Protein AF-A0A1B0CTP6-F1 (afdb_monomer)

pLDDT: mean 74.48, std 22.45, range [29.58, 95.94]

Solvent-accessible surface area (backbone atoms only — not comparable to full-atom values): 14585 Å² total; per-residue (Å²): 130,62,59,70,48,73,46,41,65,65,80,87,55,49,88,67,56,45,70,61,62,72,72,80,66,83,75,73,76,85,75,90,66,94,70,85,82,75,85,82,75,88,80,88,83,84,89,87,86,83,89,88,81,91,80,91,83,88,80,93,75,86,74,78,78,74,75,76,72,78,75,76,81,60,91,66,63,82,72,50,25,77,46,21,36,47,42,48,63,42,83,50,101,92,40,60,27,21,51,31,24,28,51,40,1,41,54,23,23,73,56,72,49,72,47,47,50,67,60,57,47,70,68,42,92,73,76,82,71,76,86,83,81,72,78,87,45,76,46,46,39,29,52,54,46,20,49,46,54,38,54,48,42,35,50,64,67,42,61,77,42,84,93,56,83,80,75,79,47,39,52,66,48,57,83,32,92,88,67,66,81,49,36,31,28,71,52,81,65,65,78,47,35,32,43,29,46,54,45,9,10,51,54,3,35,56,40,12,74,44,44,52,57,53,47,71,76,34,88,84,70,50,69,70,53,56,50,47,49,55,73,34,98,86,80

Structure (mmCIF, N/CA/C/O backbone):
data_AF-A0A1B0CTP6-F1
#
_entry.id   AF-A0A1B0CTP6-F1
#
loop_
_atom_site.group_PDB
_atom_site.id
_atom_site.type_symbol
_atom_site.label_atom_id
_atom_site.label_alt_id
_atom_site.label_comp_id
_atom_site.label_asym_id
_atom_site.label_entity_id
_atom_site.label_seq_id
_atom_site.pdbx_PDB_ins_code
_atom_site.Cartn_x
_atom_site.Cartn_y
_atom_site.Cartn_z
_atom_site.occupancy
_atom_site.B_iso_or_equiv
_atom_site.auth_seq_id
_atom_site.auth_comp_id
_atom_site.auth_asym_id
_atom_site.auth_atom_id
_atom_site.pdbx_PDB_model_num
ATOM 1 N N . MET A 1 1 ? 8.772 -10.789 5.628 1.00 36.12 1 MET A N 1
ATOM 2 C CA . MET A 1 1 ? 8.972 -9.381 5.239 1.00 36.12 1 MET A CA 1
ATOM 3 C C . MET A 1 1 ? 7.641 -8.881 4.710 1.00 36.12 1 MET A C 1
ATOM 5 O O . MET A 1 1 ? 7.215 -9.358 3.674 1.00 36.12 1 MET A O 1
ATOM 9 N N . LEU A 1 2 ? 6.944 -8.048 5.486 1.00 55.97 2 LEU A N 1
ATOM 10 C CA . LEU A 1 2 ? 5.681 -7.386 5.107 1.00 55.97 2 LEU A CA 1
ATOM 11 C C . LEU A 1 2 ? 5.933 -5.948 4.611 1.00 55.97 2 LEU A C 1
ATOM 13 O O . LEU A 1 2 ? 5.005 -5.158 4.518 1.00 55.97 2 LEU A O 1
ATOM 17 N N . SER A 1 3 ? 7.202 -5.609 4.368 1.00 64.88 3 SER A N 1
ATOM 18 C CA . SER A 1 3 ? 7.622 -4.307 3.859 1.00 64.88 3 SER A CA 1
ATOM 19 C C . SER A 1 3 ? 7.487 -4.321 2.348 1.00 64.88 3 SER A C 1
ATOM 21 O O . SER A 1 3 ? 8.007 -5.244 1.713 1.00 64.88 3 SER A O 1
ATOM 23 N N . THR A 1 4 ? 6.838 -3.304 1.794 1.00 79.50 4 THR A N 1
ATOM 24 C CA . THR A 1 4 ? 7.050 -2.941 0.398 1.00 79.50 4 THR A CA 1
ATOM 25 C C . THR A 1 4 ? 8.473 -2.427 0.240 1.00 79.50 4 THR A C 1
ATOM 27 O O . THR A 1 4 ? 9.074 -1.874 1.168 1.00 79.50 4 THR A O 1
ATOM 30 N N . SER A 1 5 ? 9.074 -2.733 -0.901 1.00 89.06 5 SER A N 1
ATOM 31 C CA . SER A 1 5 ? 10.360 -2.177 -1.297 1.00 89.06 5 SER A CA 1
ATOM 32 C C . SER A 1 5 ? 10.465 -2.216 -2.807 1.00 89.06 5 SER A C 1
ATOM 34 O O . SER A 1 5 ? 10.034 -3.184 -3.440 1.00 89.06 5 SER A O 1
ATOM 36 N N . VAL A 1 6 ? 11.061 -1.172 -3.372 1.00 90.94 6 VAL A N 1
ATOM 37 C CA . VAL A 1 6 ? 11.332 -1.094 -4.803 1.00 90.94 6 VAL A CA 1
ATOM 38 C C . VAL A 1 6 ? 12.801 -1.415 -5.042 1.00 90.94 6 VAL A C 1
ATOM 40 O O . VAL A 1 6 ? 13.688 -0.725 -4.541 1.00 90.94 6 VAL A O 1
ATOM 43 N N . ASP A 1 7 ? 13.057 -2.479 -5.798 1.00 90.62 7 ASP A N 1
ATOM 44 C CA . ASP A 1 7 ? 14.385 -2.816 -6.295 1.00 90.62 7 ASP A CA 1
ATOM 45 C C . ASP A 1 7 ? 14.625 -2.105 -7.628 1.00 90.62 7 ASP A C 1
ATOM 47 O O . ASP A 1 7 ? 13.995 -2.399 -8.649 1.00 90.62 7 ASP A O 1
ATOM 51 N N . THR A 1 8 ? 15.535 -1.137 -7.594 1.00 90.31 8 THR A N 1
ATOM 52 C CA . THR A 1 8 ? 15.938 -0.332 -8.748 1.00 90.31 8 THR A CA 1
ATOM 53 C C . THR A 1 8 ? 17.176 -0.885 -9.445 1.00 90.31 8 THR A C 1
ATOM 55 O O . THR A 1 8 ? 17.571 -0.335 -10.473 1.00 90.31 8 THR A O 1
ATOM 58 N N . ALA A 1 9 ? 17.780 -1.968 -8.944 1.00 87.25 9 ALA A N 1
ATOM 59 C CA . ALA A 1 9 ? 18.994 -2.528 -9.519 1.00 87.25 9 ALA A CA 1
ATOM 60 C C . ALA A 1 9 ? 18.760 -3.094 -10.928 1.00 87.25 9 ALA A C 1
ATOM 62 O O . ALA A 1 9 ? 17.712 -3.669 -11.234 1.00 87.25 9 ALA A O 1
ATOM 63 N N . VAL A 1 10 ? 19.775 -2.949 -11.784 1.00 86.00 10 VAL A N 1
ATOM 64 C CA . VAL A 1 10 ? 19.759 -3.479 -13.151 1.00 86.00 10 VAL A CA 1
ATOM 65 C C . VAL A 1 10 ? 19.890 -4.999 -13.131 1.00 86.00 10 VAL A C 1
ATOM 67 O O . VAL A 1 10 ? 20.827 -5.538 -12.541 1.00 86.00 10 VAL A O 1
ATOM 70 N N . ARG A 1 11 ? 18.967 -5.698 -13.804 1.00 82.38 11 ARG A N 1
ATOM 71 C CA . ARG A 1 11 ? 18.883 -7.178 -13.786 1.00 82.38 11 ARG A CA 1
ATOM 72 C C . ARG A 1 11 ? 19.432 -7.863 -15.038 1.00 82.38 11 ARG A C 1
ATOM 74 O O . ARG A 1 11 ? 19.611 -9.077 -15.050 1.00 82.38 11 ARG A O 1
ATOM 81 N N . GLY A 1 12 ? 19.740 -7.091 -16.079 1.00 80.88 12 GLY A N 1
ATOM 82 C CA . GLY A 1 12 ? 20.330 -7.594 -17.326 1.00 80.88 12 GLY A CA 1
ATOM 83 C C . GLY A 1 12 ? 19.353 -8.307 -18.272 1.00 80.88 12 GLY A C 1
ATOM 84 O O . GLY A 1 12 ? 19.732 -8.616 -19.397 1.00 80.88 12 GLY A O 1
ATOM 85 N N . ASP A 1 13 ? 18.097 -8.524 -17.871 1.00 80.62 13 ASP A N 1
ATOM 86 C CA . ASP A 1 13 ? 17.016 -9.101 -18.688 1.00 80.62 13 ASP A CA 1
ATOM 87 C C . ASP A 1 13 ? 15.961 -8.062 -19.131 1.00 80.62 13 ASP A C 1
ATOM 89 O O . ASP A 1 13 ? 14.888 -8.405 -19.640 1.00 80.62 13 ASP A O 1
ATOM 93 N N . GLU A 1 14 ? 16.279 -6.777 -18.970 1.00 78.19 14 GLU A N 1
ATOM 94 C CA . GLU A 1 14 ? 15.357 -5.649 -19.153 1.00 78.19 14 GLU A CA 1
ATOM 95 C C . GLU A 1 14 ? 14.856 -5.506 -20.594 1.00 78.19 14 GLU A C 1
ATOM 97 O O . GLU A 1 14 ? 13.657 -5.331 -20.801 1.00 78.19 14 GLU A O 1
ATOM 102 N N . ASN A 1 15 ? 15.724 -5.712 -21.591 1.00 76.00 15 ASN A N 1
ATOM 103 C CA . ASN A 1 15 ? 15.360 -5.619 -23.014 1.00 76.00 15 ASN A CA 1
ATOM 104 C C . ASN A 1 15 ? 14.260 -6.612 -23.431 1.00 76.00 15 ASN A C 1
ATOM 106 O O . ASN A 1 15 ? 13.569 -6.395 -24.423 1.00 76.00 15 ASN A O 1
ATOM 110 N N . ILE A 1 16 ? 14.108 -7.715 -22.695 1.00 77.94 16 ILE A N 1
ATOM 111 C CA . ILE A 1 16 ? 13.100 -8.742 -22.979 1.00 77.94 16 ILE A CA 1
ATOM 112 C C . ILE A 1 16 ? 11.857 -8.498 -22.126 1.00 77.94 16 ILE A C 1
ATOM 114 O O . ILE A 1 16 ? 10.736 -8.589 -22.620 1.00 77.94 16 ILE A O 1
ATOM 118 N N . ARG A 1 17 ? 12.044 -8.211 -20.833 1.00 77.00 17 ARG A N 1
ATOM 119 C CA . ARG A 1 17 ? 10.942 -8.140 -19.867 1.00 77.00 17 ARG A CA 1
ATOM 120 C C . ARG A 1 17 ? 10.249 -6.791 -19.843 1.00 77.00 17 ARG A C 1
ATOM 122 O O . ARG A 1 17 ? 9.025 -6.775 -19.802 1.00 77.00 17 ARG A O 1
ATOM 129 N N . CYS A 1 18 ? 10.987 -5.685 -19.888 1.00 77.12 18 CYS A N 1
ATOM 130 C CA . CYS A 1 18 ? 10.397 -4.356 -19.751 1.00 77.12 18 CYS A CA 1
ATOM 131 C C . CYS A 1 18 ? 9.554 -3.977 -20.981 1.00 77.12 18 CYS A C 1
ATOM 133 O O . CYS A 1 18 ? 8.468 -3.422 -20.830 1.00 77.12 18 CYS A O 1
ATOM 135 N N . ASN A 1 19 ? 9.988 -4.380 -22.181 1.00 67.06 19 ASN A N 1
ATOM 136 C CA . ASN A 1 19 ? 9.269 -4.127 -23.437 1.00 67.06 19 ASN A CA 1
ATOM 137 C C . ASN A 1 19 ? 7.895 -4.818 -23.515 1.00 67.06 19 ASN A C 1
ATOM 139 O O . ASN A 1 19 ? 7.004 -4.347 -24.212 1.00 67.06 19 ASN A O 1
ATOM 143 N N . GLN A 1 20 ? 7.685 -5.911 -22.776 1.00 67.62 20 GLN A N 1
ATOM 144 C CA . GLN A 1 20 ? 6.408 -6.638 -22.759 1.00 67.62 20 GLN A CA 1
ATOM 145 C C . GLN A 1 20 ? 5.368 -6.012 -21.810 1.00 67.62 20 GLN A C 1
ATOM 147 O O . GLN A 1 20 ? 4.197 -6.388 -21.839 1.00 67.62 20 GLN A O 1
ATOM 152 N N . LEU A 1 21 ? 5.763 -5.053 -20.963 1.00 66.25 21 LEU A N 1
ATOM 153 C CA . LEU A 1 21 ? 4.889 -4.474 -19.933 1.00 66.25 21 LEU A CA 1
ATOM 154 C C . LEU A 1 21 ? 3.960 -3.378 -20.464 1.00 66.25 21 LEU A C 1
ATOM 156 O O . LEU A 1 21 ? 2.929 -3.107 -19.849 1.00 66.25 21 LEU A O 1
ATOM 160 N N . SER A 1 22 ? 4.293 -2.756 -21.597 1.00 55.41 22 SER A N 1
ATOM 161 C CA . SER A 1 22 ? 3.468 -1.728 -22.247 1.00 55.41 22 SER A CA 1
ATOM 162 C C . SER A 1 22 ? 2.189 -2.294 -22.884 1.00 55.41 22 SER A C 1
ATOM 164 O O . SER A 1 22 ? 1.236 -1.546 -23.100 1.00 55.41 22 SER A O 1
ATOM 166 N N . GLN A 1 23 ? 2.135 -3.608 -23.138 1.00 51.72 23 GLN A N 1
ATOM 167 C CA . GLN A 1 23 ? 1.081 -4.248 -23.935 1.00 51.72 23 GLN A CA 1
ATOM 168 C C . GLN A 1 23 ? -0.189 -4.611 -23.143 1.00 51.72 23 GLN A C 1
ATOM 170 O O . GLN A 1 23 ? -1.257 -4.764 -23.731 1.00 51.72 23 GLN A O 1
ATOM 175 N N . TYR A 1 24 ? -0.142 -4.675 -21.808 1.00 47.22 24 TYR A N 1
ATOM 176 C CA . TYR A 1 24 ? -1.324 -4.966 -20.980 1.00 47.22 24 TYR A CA 1
ATOM 177 C C . TYR A 1 24 ? -2.089 -3.681 -20.626 1.00 47.22 24 TYR A C 1
ATOM 179 O O . TYR A 1 24 ? -2.169 -3.273 -19.468 1.00 47.22 24 TYR A O 1
ATOM 187 N N . ARG A 1 25 ? -2.622 -3.002 -21.651 1.00 47.38 25 ARG A N 1
ATOM 188 C CA . ARG A 1 25 ? -3.332 -1.715 -21.520 1.00 47.38 25 ARG A CA 1
ATOM 189 C C . ARG A 1 25 ? -4.852 -1.846 -21.341 1.00 47.38 25 ARG A C 1
ATOM 191 O O . ARG A 1 25 ? -5.495 -0.846 -21.039 1.00 47.38 25 ARG A O 1
ATOM 198 N N . SER A 1 26 ? -5.455 -3.030 -21.466 1.00 41.72 26 SER A N 1
ATOM 199 C CA . SER A 1 26 ? -6.918 -3.160 -21.364 1.00 41.72 26 SER A CA 1
ATOM 200 C C . SER A 1 26 ? -7.396 -3.232 -19.906 1.00 41.72 26 SER A C 1
ATOM 202 O O . SER A 1 26 ? -7.854 -4.267 -19.421 1.00 41.72 26 SER A O 1
ATOM 204 N N . ARG A 1 27 ? -7.310 -2.110 -19.183 1.00 49.12 27 ARG A N 1
ATOM 205 C CA . ARG A 1 27 ? -8.244 -1.864 -18.078 1.00 49.12 27 ARG A CA 1
ATOM 206 C C . ARG A 1 27 ? -9.591 -1.569 -18.739 1.00 49.12 27 ARG A C 1
ATOM 208 O O . ARG A 1 27 ? -9.812 -0.445 -19.174 1.00 49.12 27 ARG A O 1
ATOM 215 N N . VAL A 1 28 ? -10.444 -2.583 -18.883 1.00 42.19 28 VAL A N 1
ATOM 216 C CA . VAL A 1 28 ? -11.843 -2.352 -19.265 1.00 42.19 28 VAL A CA 1
ATOM 217 C C . VAL A 1 28 ? -12.473 -1.585 -18.097 1.00 42.19 28 VAL A C 1
ATOM 219 O O . VAL A 1 28 ? -12.387 -2.071 -16.960 1.00 42.19 28 VAL A O 1
ATOM 222 N N . PRO A 1 29 ? -12.999 -0.366 -18.306 1.00 37.72 29 PRO A N 1
ATOM 223 C CA . PRO A 1 29 ? -13.766 0.311 -17.272 1.00 37.72 29 PRO A CA 1
ATOM 224 C C . PRO A 1 29 ? -14.916 -0.607 -16.847 1.00 37.72 29 PRO A C 1
ATOM 226 O O . PRO A 1 29 ? -15.505 -1.308 -17.666 1.00 37.72 29 PRO A O 1
ATOM 229 N N . ARG A 1 30 ? -15.208 -0.664 -15.546 1.00 41.16 30 ARG A N 1
ATOM 230 C CA . ARG A 1 30 ? -16.456 -1.281 -15.095 1.00 41.16 30 ARG A CA 1
ATOM 231 C C . ARG A 1 30 ? -17.582 -0.350 -15.515 1.00 41.16 30 ARG A C 1
ATOM 233 O O . ARG A 1 30 ? -17.897 0.572 -14.767 1.00 41.16 30 ARG A O 1
ATOM 240 N N . ASP A 1 31 ? -18.161 -0.599 -16.680 1.00 37.03 31 ASP A N 1
ATOM 241 C CA . ASP A 1 31 ? -19.481 -0.074 -16.980 1.00 37.03 31 ASP A CA 1
ATOM 242 C C . ASP A 1 31 ? -20.469 -0.792 -16.059 1.00 37.03 31 ASP A C 1
ATOM 244 O O . ASP A 1 31 ? -20.668 -2.008 -16.105 1.00 37.03 31 ASP A O 1
ATOM 248 N N . VAL A 1 32 ? -20.992 -0.020 -15.110 1.00 46.09 32 VAL A N 1
ATOM 249 C CA . VAL A 1 32 ? -22.121 -0.401 -14.273 1.00 46.09 32 VAL A CA 1
ATOM 250 C C . VAL A 1 32 ? -23.356 0.051 -15.027 1.00 46.09 32 VAL A C 1
ATOM 252 O O . VAL A 1 32 ? -23.874 1.117 -14.739 1.00 46.09 32 VAL A O 1
ATOM 255 N N . GLU A 1 33 ? -23.750 -0.723 -16.030 1.00 39.62 33 GLU A N 1
ATOM 256 C CA . GLU A 1 33 ? -25.127 -0.901 -16.497 1.00 39.62 33 GLU A CA 1
ATOM 257 C C . GLU A 1 33 ? -25.086 -1.820 -17.718 1.00 39.62 33 GLU A C 1
ATOM 259 O O . GLU A 1 33 ? -24.327 -1.613 -18.660 1.00 39.62 33 GLU A O 1
ATOM 264 N N . GLY A 1 34 ? -25.835 -2.919 -17.639 1.00 48.50 34 GLY A N 1
ATOM 265 C CA . GLY A 1 34 ? -25.976 -3.842 -18.749 1.00 48.50 34 GLY A CA 1
ATOM 266 C C . GLY A 1 34 ? -26.839 -3.203 -19.823 1.00 48.50 34 GLY A C 1
ATOM 267 O O . GLY A 1 34 ? -28.050 -3.119 -19.651 1.00 48.50 34 GLY A O 1
ATOM 268 N N . GLU A 1 35 ? -26.220 -2.813 -20.926 1.00 35.34 35 GLU A N 1
ATOM 269 C CA . GLU A 1 35 ? -26.887 -2.732 -22.218 1.00 35.34 35 GLU A CA 1
ATOM 270 C C . GLU A 1 35 ? -26.146 -3.665 -23.173 1.00 35.34 35 GLU A C 1
ATOM 272 O O . GLU A 1 35 ? -24.953 -3.522 -23.444 1.00 35.34 35 GLU A O 1
ATOM 277 N N . GLU A 1 36 ? -26.864 -4.701 -23.596 1.00 35.31 36 GLU A N 1
ATOM 278 C CA . GLU A 1 36 ? -26.464 -5.601 -24.666 1.00 35.31 36 GLU A CA 1
ATOM 279 C C . GLU A 1 36 ? -26.328 -4.757 -25.939 1.00 35.31 36 GLU A C 1
ATOM 281 O O . GLU A 1 36 ? -27.319 -4.259 -26.466 1.00 35.31 36 GLU A O 1
ATOM 286 N N . VAL A 1 37 ? -25.100 -4.546 -26.416 1.00 35.78 37 VAL A N 1
ATOM 287 C CA . VAL A 1 37 ? -24.887 -3.939 -27.732 1.00 35.78 37 VAL A CA 1
ATOM 288 C C . VAL A 1 37 ? -25.204 -5.014 -28.769 1.00 35.78 37 VAL A C 1
ATOM 290 O O . VAL A 1 37 ? -24.386 -5.899 -29.026 1.00 35.78 37 VAL A O 1
ATOM 293 N N . GLU A 1 38 ? -26.423 -4.967 -29.305 1.00 33.12 38 GLU A N 1
ATOM 294 C CA . GLU A 1 38 ? -26.823 -5.709 -30.498 1.00 33.12 38 GLU A CA 1
ATOM 295 C C . GLU A 1 38 ? -25.927 -5.292 -31.679 1.00 33.12 38 GLU A C 1
ATOM 297 O O . GLU A 1 38 ? -25.759 -4.109 -31.978 1.00 33.12 38 GLU A O 1
ATOM 302 N N . GLU A 1 39 ? -25.318 -6.278 -32.340 1.00 37.97 39 GLU A N 1
ATOM 303 C CA . GLU A 1 39 ? -24.619 -6.090 -33.611 1.00 37.97 39 GLU A CA 1
ATOM 304 C C . GLU A 1 39 ? -25.648 -5.757 -34.705 1.00 37.97 39 GLU A C 1
ATOM 306 O O . GLU A 1 39 ? -26.313 -6.650 -35.233 1.00 37.97 39 GLU A O 1
ATOM 311 N N . GLU A 1 40 ? -25.787 -4.481 -35.071 1.00 29.58 40 GLU A N 1
ATOM 312 C CA . GLU A 1 40 ? -26.562 -4.106 -36.257 1.00 29.58 40 GLU A CA 1
ATOM 313 C C . GLU A 1 40 ? -25.771 -4.416 -37.539 1.00 29.58 40 GLU A C 1
ATOM 315 O O . GLU A 1 40 ? -24.729 -3.828 -37.840 1.00 29.58 40 GLU A O 1
ATOM 320 N N . ALA A 1 41 ? -26.290 -5.376 -38.307 1.00 32.97 41 ALA A N 1
ATOM 321 C CA . ALA A 1 41 ? -25.893 -5.654 -39.682 1.00 32.97 41 ALA A CA 1
ATOM 322 C C . ALA A 1 41 ? -26.289 -4.487 -40.614 1.00 32.97 41 ALA A C 1
ATOM 324 O O . ALA A 1 41 ? -27.331 -3.869 -40.399 1.00 32.97 41 ALA A O 1
ATOM 325 N N . PRO A 1 42 ? -25.526 -4.190 -41.684 1.00 34.41 42 PRO A N 1
ATOM 326 C CA . PRO A 1 42 ? -25.850 -3.070 -42.561 1.00 34.41 42 PRO A CA 1
ATOM 327 C C . PRO A 1 42 ? -27.043 -3.397 -43.473 1.00 34.41 42 PRO A C 1
ATOM 329 O O . PRO A 1 42 ? -27.002 -4.345 -44.263 1.00 34.41 42 PRO A O 1
ATOM 332 N N . GLU A 1 43 ? -28.101 -2.588 -43.376 1.00 32.00 43 GLU A N 1
ATOM 333 C CA . GLU A 1 43 ? -29.233 -2.587 -44.303 1.00 32.00 43 GLU A CA 1
ATOM 334 C C . GLU A 1 43 ? -28.844 -2.038 -45.687 1.00 32.00 43 GLU A C 1
ATOM 336 O O . GLU A 1 43 ? -28.122 -1.052 -45.832 1.00 32.00 43 GLU A O 1
ATOM 341 N N . ASN A 1 44 ? -29.377 -2.702 -46.714 1.00 31.20 44 ASN A N 1
ATOM 342 C CA . ASN A 1 44 ? -29.284 -2.346 -48.124 1.00 31.20 44 ASN A CA 1
ATOM 343 C C . ASN A 1 44 ? -30.083 -1.071 -48.440 1.00 31.20 44 ASN A C 1
ATOM 345 O O . ASN A 1 44 ? -31.281 -1.020 -48.164 1.00 31.20 44 ASN A O 1
ATOM 349 N N . VAL A 1 45 ? -29.481 -0.126 -49.165 1.00 34.41 45 VAL A N 1
ATOM 350 C CA . VAL A 1 45 ? -30.221 0.838 -49.994 1.00 34.41 45 VAL A CA 1
ATOM 351 C C . VAL A 1 45 ? -29.609 0.820 -51.388 1.00 34.41 45 VAL A C 1
ATOM 353 O O . VAL A 1 45 ? -28.420 1.079 -51.562 1.00 34.41 45 VAL A O 1
ATOM 356 N N . ALA A 1 46 ? -30.435 0.433 -52.355 1.00 31.70 46 ALA A N 1
ATOM 357 C CA . ALA A 1 46 ? -30.107 0.333 -53.764 1.00 31.70 46 ALA A CA 1
ATOM 358 C C . ALA A 1 46 ? -30.391 1.651 -54.512 1.00 31.70 46 ALA A C 1
ATOM 360 O O . ALA A 1 46 ? -31.300 2.393 -54.142 1.00 31.70 46 ALA A O 1
ATOM 361 N N . ASP A 1 47 ? -29.633 1.818 -55.598 1.00 31.06 47 ASP A N 1
ATOM 362 C CA . ASP A 1 47 ? -29.940 2.517 -56.853 1.00 31.06 47 ASP A CA 1
ATOM 363 C C . ASP A 1 47 ? -29.956 4.057 -56.896 1.00 31.06 47 ASP A C 1
ATOM 365 O O . ASP A 1 47 ? -30.966 4.694 -56.620 1.00 31.06 47 ASP A O 1
ATOM 369 N N . GLU A 1 48 ? -28.866 4.634 -57.424 1.00 31.62 48 GLU A N 1
ATOM 370 C CA . GLU A 1 48 ? -28.922 5.607 -58.532 1.00 31.62 48 GLU A CA 1
ATOM 371 C C . GLU A 1 48 ? -27.539 5.733 -59.220 1.00 31.62 48 GLU A C 1
ATOM 373 O O . GLU A 1 48 ? -26.568 6.210 -58.637 1.00 31.62 48 GLU A O 1
ATOM 378 N N . GLU A 1 49 ? -27.460 5.296 -60.480 1.00 33.16 49 GLU A N 1
ATOM 379 C CA . GLU A 1 49 ? -26.394 5.582 -61.462 1.00 33.16 49 GLU A CA 1
ATOM 380 C C . GLU A 1 49 ? -26.953 6.570 -62.515 1.00 33.16 49 GLU A C 1
ATOM 382 O O . GLU A 1 49 ? -28.170 6.532 -62.746 1.00 33.16 49 GLU A O 1
ATOM 387 N N . PRO A 1 50 ? -26.146 7.454 -63.167 1.00 38.22 50 PRO A N 1
ATOM 388 C CA . PRO A 1 50 ? -25.177 7.013 -64.195 1.00 38.22 50 PRO A CA 1
ATOM 389 C C . PRO A 1 50 ? -23.874 7.845 -64.406 1.00 38.22 50 PRO A C 1
ATOM 391 O O . PRO A 1 50 ? -23.908 9.072 -64.419 1.00 38.22 50 PRO A O 1
ATOM 394 N N . GLU A 1 51 ? -22.770 7.113 -64.659 1.00 31.30 51 GLU A N 1
ATOM 395 C CA . GLU A 1 51 ? -21.747 7.199 -65.750 1.00 31.30 51 GLU A CA 1
ATOM 396 C C . GLU A 1 51 ? -21.026 8.534 -66.142 1.00 31.30 51 GLU A C 1
ATOM 398 O O . GLU A 1 51 ? -21.546 9.626 -65.939 1.00 31.30 51 GLU A O 1
ATOM 403 N N . PRO A 1 52 ? -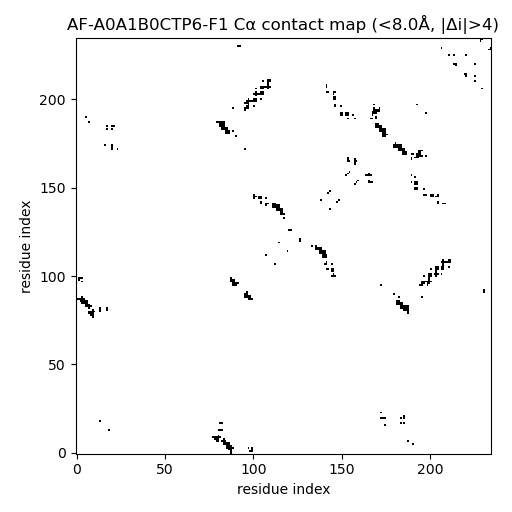19.906 8.506 -66.910 1.00 37.81 52 PRO A N 1
ATOM 404 C CA . PRO A 1 52 ? -18.603 7.876 -66.645 1.00 37.81 52 PRO A CA 1
ATOM 405 C C . PRO A 1 52 ? -17.421 8.846 -66.957 1.00 37.81 52 PRO A C 1
ATOM 407 O O . PRO A 1 52 ? -17.537 9.746 -67.790 1.00 37.81 52 PRO A O 1
ATOM 410 N N . SER A 1 53 ? -16.232 8.644 -66.381 1.00 31.30 53 SER A N 1
ATOM 411 C CA . SER A 1 53 ? -14.988 9.096 -67.033 1.00 31.30 53 SER A CA 1
ATOM 412 C C . SER A 1 53 ? -13.780 8.292 -66.558 1.00 31.30 53 SER A C 1
ATOM 414 O O . SER A 1 53 ? -13.335 8.421 -65.419 1.00 31.30 53 SER A O 1
ATOM 416 N N . GLU A 1 54 ? -13.342 7.443 -67.481 1.00 32.22 54 GLU A N 1
ATOM 417 C CA . GLU A 1 54 ? -12.000 6.932 -67.768 1.00 32.22 54 GLU A CA 1
ATOM 418 C C . GLU A 1 54 ? -10.853 7.611 -66.996 1.00 32.22 54 GLU A C 1
ATOM 420 O O . GLU A 1 54 ? -10.661 8.819 -67.099 1.00 32.22 54 GLU A O 1
ATOM 425 N N . ASP A 1 55 ? -10.109 6.823 -66.216 1.00 32.03 55 ASP A N 1
ATOM 426 C CA . ASP A 1 55 ? -8.681 6.569 -66.457 1.00 32.03 55 ASP A CA 1
ATOM 427 C C . ASP A 1 55 ? -8.176 5.501 -65.465 1.00 32.03 55 ASP A C 1
ATOM 429 O O . ASP A 1 55 ? -8.101 5.702 -64.251 1.00 32.03 55 ASP A O 1
ATOM 433 N N . GLU A 1 56 ? -7.867 4.323 -66.010 1.00 33.03 56 GLU A N 1
ATOM 434 C CA . GLU A 1 56 ? -7.118 3.258 -65.349 1.00 33.03 56 GLU A CA 1
ATOM 435 C C . GLU A 1 56 ? -5.634 3.641 -65.282 1.00 33.03 56 GLU A C 1
ATOM 437 O O . GLU A 1 56 ? -5.019 3.873 -66.318 1.00 33.03 56 GLU A O 1
ATOM 442 N N . GLU A 1 57 ? -5.017 3.586 -64.100 1.00 31.02 57 GLU A N 1
ATOM 443 C CA . GLU A 1 57 ? -3.644 3.079 -63.991 1.00 31.02 57 GLU A CA 1
ATOM 444 C C . GLU A 1 57 ? -3.364 2.544 -62.578 1.00 31.02 57 GLU A C 1
ATOM 446 O O . GLU A 1 57 ? -3.438 3.232 -61.561 1.00 31.02 57 GLU A O 1
ATOM 451 N N . SER A 1 58 ? -3.085 1.247 -62.540 1.00 29.81 58 SER A N 1
ATOM 452 C CA . SER A 1 58 ? -2.730 0.438 -61.384 1.00 29.81 58 SER A CA 1
ATOM 453 C C . SER A 1 58 ? -1.250 0.579 -61.021 1.00 29.81 58 SER A C 1
ATOM 455 O O . SER A 1 58 ? -0.407 0.335 -61.883 1.00 29.81 58 SER A O 1
ATOM 457 N N . ASP A 1 59 ? -0.923 0.803 -59.743 1.00 30.97 59 ASP A N 1
ATOM 458 C CA . ASP A 1 59 ? 0.314 0.263 -59.153 1.00 30.97 59 ASP A CA 1
ATOM 459 C C . ASP A 1 59 ? 0.185 0.107 -57.616 1.00 30.97 59 ASP A C 1
ATOM 461 O O . ASP A 1 59 ? -0.191 1.067 -56.932 1.00 30.97 59 ASP A O 1
ATOM 465 N N . PRO A 1 60 ? 0.463 -1.075 -57.024 1.00 38.34 60 PRO A N 1
ATOM 466 C CA . PRO A 1 60 ? 0.265 -1.327 -55.606 1.00 38.34 60 PRO A CA 1
ATOM 467 C C . PRO A 1 60 ? 1.541 -0.983 -54.835 1.00 38.34 60 PRO A C 1
ATOM 469 O O . PRO A 1 60 ? 2.538 -1.702 -54.890 1.00 38.34 60 PRO A O 1
ATOM 472 N N . ARG A 1 61 ? 1.513 0.090 -54.044 1.00 31.33 61 ARG A N 1
ATOM 473 C CA . ARG A 1 61 ? 2.491 0.276 -52.966 1.00 31.33 61 ARG A CA 1
ATOM 474 C C . ARG A 1 61 ? 1.807 0.046 -51.634 1.00 31.33 61 ARG A C 1
ATOM 476 O O . ARG A 1 61 ? 1.115 0.912 -51.111 1.00 31.33 61 ARG A O 1
ATOM 483 N N . ILE A 1 62 ? 2.030 -1.159 -51.119 1.00 35.41 62 ILE A N 1
ATOM 484 C CA . ILE A 1 62 ? 1.941 -1.495 -49.702 1.00 35.41 62 ILE A CA 1
ATOM 485 C C . ILE A 1 62 ? 2.786 -0.450 -48.967 1.00 35.41 62 ILE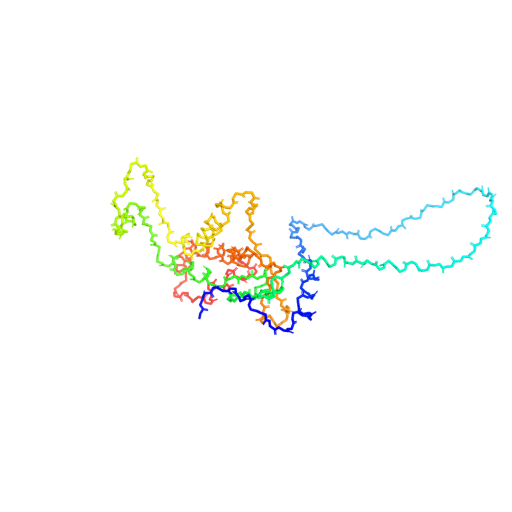 A C 1
ATOM 487 O O . ILE A 1 62 ? 4.012 -0.454 -49.061 1.00 35.41 62 ILE A O 1
ATOM 491 N N . LEU A 1 63 ? 2.122 0.511 -48.329 1.00 33.03 63 LEU A N 1
ATOM 492 C CA . LEU A 1 63 ? 2.764 1.433 -47.409 1.00 33.03 63 LEU A CA 1
ATOM 493 C C . LEU A 1 63 ? 2.756 0.739 -46.051 1.00 33.03 63 LEU A C 1
ATOM 495 O O . LEU A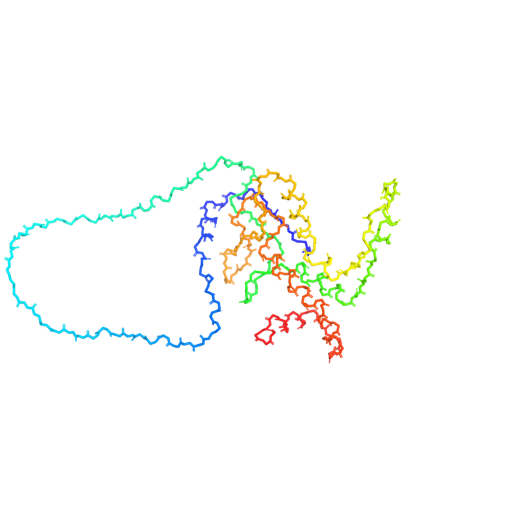 1 63 ? 1.825 0.911 -45.262 1.00 33.03 63 LEU A O 1
ATOM 499 N N . ASP A 1 64 ? 3.777 -0.087 -45.822 1.00 32.03 64 ASP A N 1
ATOM 500 C CA . ASP A 1 64 ? 4.142 -0.539 -44.486 1.00 32.03 64 ASP A CA 1
ATOM 501 C C . ASP A 1 64 ? 4.318 0.716 -43.635 1.00 32.03 64 ASP A C 1
ATOM 503 O O . ASP A 1 64 ? 5.289 1.463 -43.756 1.00 32.03 64 ASP A O 1
ATOM 507 N N . THR A 1 65 ? 3.304 1.012 -42.826 1.00 37.88 65 THR A N 1
ATOM 508 C CA . THR A 1 65 ? 3.379 2.078 -41.838 1.00 37.88 65 THR A CA 1
ATOM 509 C C . THR A 1 65 ? 4.200 1.502 -40.694 1.00 37.88 65 THR A C 1
ATOM 511 O O . THR A 1 65 ? 3.666 1.038 -39.689 1.00 37.88 65 THR A O 1
ATOM 514 N N . GLU A 1 66 ? 5.518 1.454 -40.888 1.00 35.12 66 GLU A N 1
ATOM 515 C CA . GLU A 1 66 ? 6.460 1.339 -39.788 1.00 35.12 66 GLU A CA 1
ATOM 516 C C . GLU A 1 66 ? 6.223 2.568 -38.912 1.00 35.12 66 GLU A C 1
ATOM 518 O O . GLU A 1 66 ? 6.658 3.682 -39.204 1.00 35.12 66 GLU A O 1
ATOM 523 N N . ILE A 1 67 ? 5.432 2.380 -37.858 1.00 47.12 67 ILE A N 1
ATOM 524 C CA . ILE A 1 67 ? 5.415 3.294 -36.731 1.00 47.12 67 ILE A CA 1
ATOM 525 C C . ILE A 1 67 ? 6.822 3.180 -36.147 1.00 47.12 67 ILE A C 1
ATOM 527 O O . ILE A 1 67 ? 7.100 2.276 -35.360 1.00 47.12 67 ILE A O 1
ATOM 531 N N . GLU A 1 68 ? 7.729 4.053 -36.587 1.00 37.00 68 GLU A N 1
ATOM 532 C CA . GLU A 1 68 ? 8.958 4.347 -35.864 1.00 37.00 68 GLU A CA 1
ATOM 533 C C . GLU A 1 68 ? 8.526 4.882 -34.497 1.00 37.00 68 GLU A C 1
ATOM 535 O O . GLU A 1 68 ? 8.281 6.074 -34.301 1.00 37.00 68 GLU A O 1
ATOM 540 N N . GLU A 1 69 ? 8.349 3.963 -33.549 1.00 47.41 69 GLU A N 1
ATOM 541 C CA . GLU A 1 69 ? 8.248 4.282 -32.140 1.00 47.41 69 GLU A CA 1
ATOM 542 C C . GLU A 1 69 ? 9.560 4.987 -31.804 1.00 47.41 69 GLU A C 1
ATOM 544 O O . GLU A 1 69 ? 10.619 4.363 -31.710 1.00 47.41 69 GLU A O 1
ATOM 549 N N . GLN A 1 70 ? 9.509 6.318 -31.738 1.00 36.09 70 GLN A N 1
ATOM 550 C CA . GLN A 1 70 ? 10.618 7.126 -31.270 1.00 36.09 70 GLN A CA 1
ATOM 551 C C . GLN A 1 70 ? 10.880 6.710 -29.825 1.00 36.09 70 GLN A C 1
ATOM 553 O O . GLN A 1 70 ? 10.282 7.231 -28.886 1.00 36.09 70 GLN A O 1
ATOM 558 N N . VAL A 1 71 ? 11.756 5.720 -29.653 1.00 48.72 71 VAL A N 1
ATOM 559 C CA . VAL A 1 71 ? 12.352 5.386 -28.370 1.00 48.72 71 VAL A CA 1
ATOM 560 C C . VAL A 1 71 ? 13.200 6.592 -28.020 1.00 48.72 71 VAL A C 1
ATOM 562 O O . VAL A 1 71 ? 14.341 6.735 -28.458 1.00 48.72 71 VAL A O 1
ATOM 565 N N . GLU A 1 72 ? 12.595 7.513 -27.283 1.00 42.69 72 GLU A N 1
ATOM 566 C CA . GLU A 1 72 ? 13.275 8.637 -26.678 1.00 42.69 72 GLU A CA 1
ATOM 567 C C . GLU A 1 72 ? 14.298 8.048 -25.700 1.00 42.69 72 GLU A C 1
ATOM 569 O O . GLU A 1 72 ? 13.996 7.712 -24.552 1.00 42.69 72 GLU A O 1
ATOM 574 N N . VAL A 1 73 ? 15.525 7.839 -26.188 1.00 45.78 73 VAL A N 1
ATOM 575 C CA . VAL A 1 73 ? 16.671 7.458 -25.364 1.00 45.78 73 VAL A CA 1
ATOM 576 C C . VAL A 1 73 ? 17.034 8.692 -24.548 1.00 45.78 73 VAL A C 1
ATOM 578 O O . VAL A 1 73 ? 17.975 9.428 -24.838 1.00 45.78 73 VAL A O 1
ATOM 581 N N . THR A 1 74 ? 16.228 8.953 -23.523 1.00 48.06 74 THR A N 1
ATOM 582 C CA . THR A 1 74 ? 16.590 9.852 -22.434 1.00 48.06 74 THR A CA 1
ATOM 583 C C . THR A 1 74 ? 17.940 9.390 -21.893 1.00 48.06 74 THR A C 1
ATOM 585 O O . THR A 1 74 ? 18.236 8.197 -21.905 1.00 48.06 74 THR A O 1
ATOM 588 N N . ASN A 1 75 ? 18.807 10.318 -21.479 1.00 46.06 75 ASN A N 1
ATOM 589 C CA . ASN A 1 75 ? 20.095 9.999 -20.858 1.00 46.06 75 ASN A CA 1
ATOM 590 C C . ASN A 1 75 ? 19.850 9.181 -19.583 1.00 46.06 75 ASN A C 1
ATOM 592 O O . ASN A 1 75 ? 19.698 9.705 -18.481 1.00 46.06 75 ASN A O 1
ATOM 596 N N . VAL A 1 76 ? 19.740 7.873 -19.768 1.00 56.31 76 VAL A N 1
ATOM 597 C CA . VAL A 1 76 ? 19.390 6.918 -18.745 1.00 56.31 76 VAL A CA 1
ATOM 598 C C . VAL A 1 76 ? 20.620 6.768 -17.866 1.00 56.31 76 VAL A C 1
ATOM 600 O O . VAL A 1 76 ? 21.630 6.232 -18.312 1.00 56.31 76 VAL A O 1
ATOM 603 N N . ASN A 1 77 ? 20.536 7.200 -16.606 1.00 62.12 77 ASN A N 1
ATOM 604 C CA . ASN A 1 77 ? 21.504 6.766 -15.607 1.00 62.12 77 ASN A CA 1
ATOM 605 C C . ASN A 1 77 ? 21.517 5.222 -15.612 1.00 62.12 77 ASN A C 1
ATOM 607 O O . ASN A 1 77 ? 20.490 4.627 -15.261 1.00 62.12 77 ASN A O 1
ATOM 611 N N . PRO A 1 78 ? 22.624 4.563 -16.013 1.00 64.88 78 PRO A N 1
ATOM 612 C CA . PRO A 1 78 ? 22.680 3.107 -16.133 1.00 64.88 78 PRO A CA 1
ATOM 613 C C . PRO A 1 78 ? 22.641 2.412 -14.767 1.00 64.88 78 PRO A C 1
ATOM 615 O O . PRO A 1 78 ? 22.657 1.191 -14.705 1.00 64.88 78 PRO A O 1
ATOM 618 N N . ALA A 1 79 ? 22.617 3.171 -13.666 1.00 74.38 79 ALA A N 1
ATOM 619 C CA . ALA A 1 79 ? 22.470 2.628 -12.324 1.00 74.38 79 ALA A CA 1
ATOM 620 C C . ALA A 1 79 ? 21.033 2.187 -11.990 1.00 74.38 79 ALA A C 1
ATOM 622 O O . ALA A 1 79 ? 20.862 1.397 -11.066 1.00 74.38 79 ALA A O 1
ATOM 623 N N . ILE A 1 80 ? 20.016 2.695 -12.699 1.00 82.81 80 ILE A N 1
ATOM 624 C CA . ILE A 1 80 ? 18.599 2.412 -12.416 1.00 82.81 80 ILE A CA 1
ATOM 625 C C . ILE A 1 80 ? 18.034 1.539 -13.538 1.00 82.81 80 ILE A C 1
ATOM 627 O O . ILE A 1 80 ? 18.192 1.873 -14.711 1.00 82.81 80 ILE A O 1
ATOM 631 N N . SER A 1 81 ? 17.329 0.466 -13.196 1.00 86.38 81 SER A N 1
ATOM 632 C CA . SER A 1 81 ? 16.631 -0.388 -14.164 1.00 86.38 81 SER A CA 1
ATOM 633 C C . SER A 1 81 ? 15.563 0.365 -14.967 1.00 86.38 81 SER A C 1
ATOM 635 O O . SER A 1 81 ? 15.009 1.379 -14.530 1.00 86.38 81 SER A O 1
ATOM 637 N N . GLN A 1 82 ? 15.272 -0.111 -16.178 1.00 85.75 82 GLN A N 1
ATOM 638 C CA . GLN A 1 82 ? 14.173 0.403 -17.004 1.00 85.75 82 GLN A CA 1
ATOM 639 C C . GLN A 1 82 ? 12.798 0.061 -16.421 1.00 85.75 82 GLN A C 1
ATOM 641 O O . GLN A 1 82 ? 11.876 0.865 -16.526 1.00 85.75 82 GLN A O 1
ATOM 646 N N . CYS A 1 83 ? 12.675 -1.105 -15.782 1.00 88.50 83 CYS A N 1
ATOM 647 C CA . CYS A 1 83 ? 11.481 -1.531 -15.060 1.00 88.50 83 CYS A CA 1
ATOM 648 C C . CYS A 1 83 ? 11.849 -2.054 -13.656 1.00 88.50 83 CYS A C 1
ATOM 650 O O . CYS A 1 83 ? 12.167 -3.244 -13.486 1.00 88.50 83 CYS A O 1
ATOM 652 N N . PRO A 1 84 ? 11.834 -1.164 -12.648 1.00 91.56 84 PRO A N 1
ATOM 653 C CA . PRO A 1 84 ? 12.043 -1.516 -11.247 1.00 91.56 84 PRO A CA 1
ATOM 654 C C . PRO A 1 84 ? 11.014 -2.529 -10.750 1.00 91.56 84 PRO A C 1
ATOM 656 O O . PRO A 1 84 ? 9.913 -2.635 -11.292 1.00 91.56 84 PRO A O 1
ATOM 659 N N . VAL A 1 85 ? 11.366 -3.279 -9.711 1.00 91.50 85 VAL A N 1
ATOM 660 C CA . VAL A 1 85 ? 10.511 -4.335 -9.154 1.00 91.50 85 VAL A CA 1
ATOM 661 C C . VAL A 1 85 ? 9.969 -3.903 -7.813 1.00 91.50 85 VAL A C 1
ATOM 663 O O . VAL A 1 85 ? 10.742 -3.568 -6.923 1.00 91.50 85 VAL A O 1
ATOM 666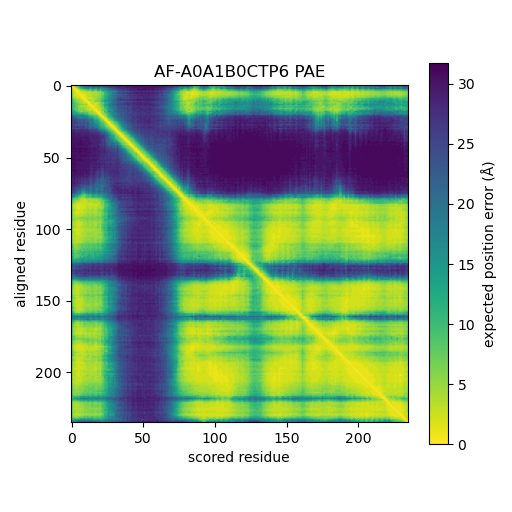 N N . GLU A 1 86 ? 8.660 -3.997 -7.632 1.00 92.31 86 GLU A N 1
ATOM 667 C CA . GLU A 1 86 ? 8.038 -3.815 -6.325 1.00 92.31 86 GLU A CA 1
ATOM 668 C C . GLU A 1 86 ? 7.847 -5.168 -5.630 1.00 92.31 86 GLU A C 1
ATOM 670 O O . GLU A 1 86 ? 7.289 -6.117 -6.192 1.00 92.31 86 GLU A O 1
ATOM 675 N N . ASN A 1 87 ? 8.302 -5.256 -4.383 1.00 91.88 87 ASN A N 1
ATOM 676 C CA . ASN A 1 87 ? 8.119 -6.421 -3.528 1.00 91.88 87 ASN A CA 1
ATOM 677 C C . ASN A 1 87 ? 6.895 -6.258 -2.622 1.00 91.88 87 ASN A C 1
ATOM 679 O O . ASN A 1 87 ? 6.533 -5.154 -2.232 1.00 91.88 87 ASN A O 1
ATOM 683 N N . GLY A 1 88 ? 6.286 -7.380 -2.227 1.00 90.31 88 GLY A N 1
ATOM 684 C CA . GLY A 1 88 ? 5.131 -7.376 -1.318 1.00 90.31 88 GLY A CA 1
ATOM 685 C C . GLY A 1 88 ? 3.781 -7.143 -2.005 1.00 90.31 88 GLY A C 1
ATOM 686 O O . GLY A 1 88 ? 2.758 -7.060 -1.320 1.00 90.31 88 GLY A O 1
ATOM 687 N N . VAL A 1 89 ? 3.768 -7.100 -3.339 1.00 93.00 89 VAL A N 1
ATOM 688 C CA . VAL A 1 89 ? 2.556 -6.993 -4.155 1.00 93.00 89 VAL A CA 1
ATOM 689 C C . VAL A 1 89 ? 1.981 -8.380 -4.439 1.00 93.00 89 VAL A C 1
ATOM 691 O O . VAL A 1 89 ? 2.686 -9.290 -4.878 1.00 93.00 89 VAL A O 1
ATOM 694 N N . LEU A 1 90 ? 0.682 -8.541 -4.207 1.00 91.69 90 LEU A N 1
ATOM 695 C CA . LEU A 1 90 ? -0.083 -9.747 -4.505 1.00 91.69 90 LEU A CA 1
ATOM 696 C C . LEU A 1 90 ? -1.068 -9.481 -5.640 1.00 91.69 90 LEU A C 1
ATOM 698 O O . LEU A 1 90 ? -1.587 -8.376 -5.787 1.00 91.69 90 LEU A O 1
ATOM 702 N N . LEU A 1 91 ? -1.344 -10.514 -6.434 1.00 90.94 91 LEU A N 1
ATOM 703 C CA . LEU A 1 91 ? -2.401 -10.471 -7.436 1.00 90.94 91 LEU A CA 1
ATOM 704 C C . LEU A 1 91 ? -3.710 -10.956 -6.808 1.00 90.94 91 LEU A C 1
ATOM 706 O O . LEU A 1 91 ? -3.814 -12.110 -6.395 1.00 90.94 91 LEU A O 1
ATOM 710 N N . SER A 1 92 ? -4.703 -10.074 -6.763 1.00 89.12 92 SER A N 1
ATOM 711 C CA . SER A 1 92 ? -6.097 -10.418 -6.486 1.00 89.12 92 SER A CA 1
ATOM 712 C C . SER A 1 92 ? -6.896 -10.487 -7.789 1.00 89.12 92 SER A C 1
ATOM 714 O O . SER A 1 92 ? -6.451 -10.007 -8.834 1.00 89.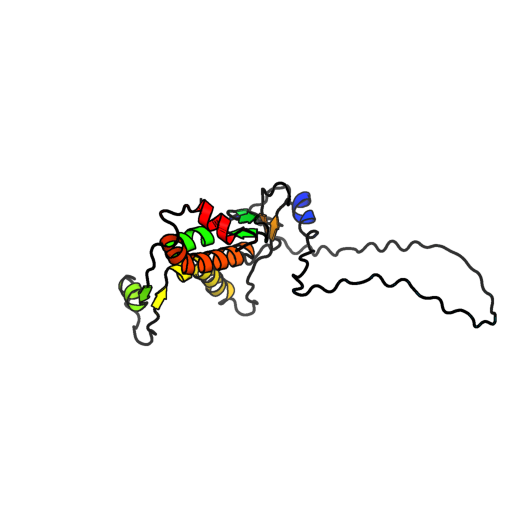12 92 SER A O 1
ATOM 716 N N . GLN A 1 93 ? -8.124 -11.001 -7.719 1.00 86.50 93 GLN A N 1
ATOM 717 C CA . GLN A 1 93 ? -9.063 -10.973 -8.845 1.00 86.50 93 GLN A CA 1
ATOM 718 C C . GLN A 1 93 ? -9.430 -9.550 -9.316 1.00 86.50 93 GLN A C 1
ATOM 720 O O . GLN A 1 93 ? -9.913 -9.383 -10.431 1.00 86.50 93 GLN A O 1
ATOM 725 N N . TRP A 1 94 ? -9.168 -8.516 -8.507 1.00 87.31 94 TRP A N 1
ATOM 726 C CA . TRP A 1 94 ? -9.400 -7.108 -8.869 1.00 87.31 94 TRP A CA 1
ATOM 727 C C . TRP A 1 94 ? -8.132 -6.334 -9.220 1.00 87.31 94 TRP A C 1
ATOM 729 O O . TRP A 1 94 ? -8.193 -5.131 -9.494 1.00 87.31 94 TRP A O 1
ATOM 739 N N . GLY A 1 95 ? -6.985 -7.011 -9.224 1.00 89.31 95 GLY A N 1
ATOM 740 C CA . GLY A 1 95 ? -5.698 -6.440 -9.590 1.00 89.31 95 GLY A CA 1
ATOM 741 C C . GLY A 1 95 ? -4.647 -6.546 -8.492 1.00 89.31 95 GLY A C 1
ATOM 742 O O . GLY A 1 95 ? -4.787 -7.293 -7.521 1.00 89.31 95 GLY A O 1
ATOM 743 N N . ALA A 1 96 ? -3.564 -5.805 -8.696 1.00 92.25 96 ALA A N 1
ATOM 744 C CA . ALA A 1 96 ? -2.420 -5.759 -7.800 1.00 92.25 96 ALA A CA 1
ATOM 745 C C . ALA A 1 96 ? -2.751 -5.021 -6.498 1.00 92.25 96 ALA A C 1
ATOM 747 O O . ALA A 1 96 ? -3.324 -3.931 -6.530 1.00 92.25 96 ALA A O 1
ATOM 748 N N . ILE A 1 97 ? -2.372 -5.619 -5.372 1.00 93.25 97 ILE A N 1
ATOM 749 C CA . ILE A 1 97 ? -2.554 -5.063 -4.030 1.00 93.25 97 ILE A CA 1
ATOM 750 C C . ILE A 1 97 ? -1.260 -5.202 -3.232 1.00 93.25 97 ILE A C 1
ATOM 752 O O . ILE A 1 97 ? -0.602 -6.241 -3.281 1.00 93.25 97 ILE A O 1
ATOM 756 N N . SER A 1 98 ? -0.899 -4.183 -2.463 1.00 93.81 98 SER A N 1
ATOM 757 C CA . SER A 1 98 ? 0.184 -4.296 -1.491 1.00 93.81 98 SER A CA 1
ATOM 758 C C . SER A 1 98 ? -0.313 -4.988 -0.220 1.00 93.81 98 SER A C 1
ATOM 760 O O . SER A 1 98 ? -1.237 -4.519 0.444 1.00 93.81 98 SER A O 1
ATOM 762 N N . ALA A 1 99 ? 0.292 -6.123 0.138 1.00 92.69 99 ALA A N 1
ATOM 763 C CA . ALA A 1 99 ? -0.144 -6.911 1.293 1.00 92.69 99 ALA A CA 1
ATOM 764 C C . ALA A 1 99 ? 0.225 -6.273 2.641 1.00 92.69 99 ALA A C 1
ATOM 766 O O . ALA A 1 99 ? -0.434 -6.539 3.649 1.00 92.69 99 ALA A O 1
ATOM 767 N N . GLY A 1 100 ? 1.285 -5.460 2.668 1.00 92.88 100 GLY A N 1
ATOM 768 C CA . GLY A 1 100 ? 1.785 -4.809 3.879 1.00 92.88 100 GLY A CA 1
ATOM 769 C C . GLY A 1 100 ? 0.719 -3.927 4.536 1.00 92.88 100 GLY A C 1
ATOM 770 O O . GLY A 1 100 ? 0.266 -4.281 5.629 1.00 92.88 100 GLY A O 1
ATOM 771 N N . PRO A 1 101 ? 0.255 -2.860 3.852 1.00 93.81 101 PRO A N 1
ATOM 772 C CA . PRO A 1 101 ? -0.782 -1.953 4.347 1.00 93.81 101 PRO A CA 1
ATOM 773 C C . PRO A 1 101 ? -2.093 -2.659 4.719 1.00 93.81 101 PRO A C 1
ATOM 775 O O . PRO A 1 101 ? -2.747 -2.300 5.698 1.00 93.81 101 PRO A O 1
ATOM 778 N N . VAL A 1 102 ? -2.464 -3.719 3.992 1.00 94.56 102 VAL A N 1
ATOM 779 C CA . VAL A 1 102 ? -3.654 -4.528 4.304 1.00 94.56 102 VAL A CA 1
ATOM 780 C C . VAL A 1 102 ? -3.526 -5.179 5.683 1.00 94.56 102 VAL A C 1
ATOM 782 O O . VAL A 1 102 ? -4.420 -5.078 6.525 1.00 94.56 102 VAL A O 1
ATOM 785 N N . ILE A 1 103 ? -2.402 -5.850 5.937 1.00 94.25 103 ILE A N 1
ATOM 786 C CA . ILE A 1 103 ? -2.182 -6.591 7.182 1.00 94.25 103 ILE A CA 1
ATOM 787 C C . ILE A 1 103 ? -1.964 -5.634 8.359 1.00 94.25 103 ILE A C 1
ATOM 789 O O . ILE A 1 103 ? -2.488 -5.883 9.450 1.00 94.25 103 ILE A O 1
ATOM 793 N N . THR A 1 104 ? -1.233 -4.533 8.159 1.00 93.88 104 THR A N 1
ATOM 794 C CA . THR A 1 104 ? -1.043 -3.509 9.197 1.00 93.88 104 THR A CA 1
ATOM 795 C C . THR A 1 104 ? -2.357 -2.815 9.542 1.00 93.88 104 THR A C 1
ATOM 797 O O . THR A 1 104 ? -2.637 -2.639 10.728 1.00 93.88 104 THR A O 1
ATOM 800 N N . GLY A 1 105 ? -3.205 -2.526 8.550 1.00 94.50 105 GLY A N 1
ATOM 801 C CA . GLY A 1 105 ? -4.551 -1.994 8.752 1.00 94.50 105 GLY A CA 1
ATOM 802 C C . GLY A 1 105 ? -5.421 -2.923 9.597 1.00 94.50 105 GLY A C 1
ATOM 803 O O . GLY A 1 105 ? -5.988 -2.497 10.604 1.00 94.50 105 GLY A O 1
ATOM 804 N N . VAL A 1 106 ? -5.457 -4.224 9.283 1.00 95.06 106 VAL A N 1
ATOM 805 C CA . VAL A 1 106 ? -6.177 -5.221 10.098 1.00 95.06 106 VAL A CA 1
ATOM 806 C C . VAL A 1 106 ? -5.658 -5.247 11.542 1.00 95.06 106 VAL A C 1
ATOM 808 O O . VAL A 1 106 ? -6.451 -5.254 12.487 1.00 95.06 106 VAL A O 1
ATOM 811 N N . ALA A 1 107 ? -4.337 -5.222 11.736 1.00 94.25 107 ALA A N 1
ATOM 812 C CA . ALA A 1 107 ? -3.735 -5.200 13.068 1.00 94.25 107 ALA A CA 1
ATOM 813 C C . ALA A 1 107 ? -4.099 -3.924 13.852 1.00 94.25 107 ALA A C 1
ATOM 815 O O . ALA A 1 107 ? -4.487 -4.010 15.021 1.00 94.25 107 ALA A O 1
ATOM 816 N N . ALA A 1 108 ? -4.047 -2.754 13.208 1.00 95.06 108 ALA A N 1
ATOM 817 C CA . ALA A 1 108 ? -4.450 -1.478 13.796 1.00 95.06 108 ALA A CA 1
ATOM 818 C C . ALA A 1 108 ? -5.953 -1.432 14.110 1.00 95.06 108 ALA A C 1
ATOM 820 O O . ALA A 1 108 ? -6.361 -0.918 15.151 1.00 95.06 108 ALA A O 1
ATOM 821 N N . GLY A 1 109 ? -6.784 -2.038 13.260 1.00 94.62 109 GLY A N 1
ATOM 822 C CA . GLY A 1 109 ? -8.222 -2.168 13.473 1.00 94.62 109 GLY A CA 1
ATOM 823 C C . GLY A 1 109 ? -8.577 -3.003 14.705 1.00 94.62 109 GLY A C 1
ATOM 824 O O . GLY A 1 109 ? -9.484 -2.633 15.452 1.00 94.62 109 GLY A O 1
ATOM 825 N N . LEU A 1 110 ? -7.832 -4.088 14.953 1.00 93.88 110 LEU A N 1
ATOM 826 C CA . LEU A 1 110 ? -8.001 -4.965 16.120 1.00 93.88 110 LEU A CA 1
ATOM 827 C C . LEU A 1 110 ? -7.550 -4.327 17.440 1.00 93.88 110 LEU A C 1
ATOM 829 O O . LEU A 1 110 ? -8.006 -4.751 18.505 1.00 93.88 110 LEU A O 1
ATOM 833 N N . SER A 1 111 ? -6.657 -3.341 17.375 1.00 93.88 111 SER A N 1
ATOM 834 C CA . SER A 1 111 ? -6.147 -2.576 18.517 1.00 93.88 111 SER A CA 1
ATOM 835 C C . SER A 1 111 ? -6.272 -1.075 18.238 1.00 93.88 111 SER A C 1
ATOM 837 O O . SER A 1 111 ? -5.252 -0.413 18.046 1.00 93.88 111 SER A O 1
ATOM 839 N N . PRO A 1 112 ? -7.500 -0.529 18.170 1.00 92.50 112 PRO A N 1
ATOM 840 C CA . PRO A 1 112 ? -7.705 0.864 17.797 1.00 92.50 112 PRO A CA 1
ATOM 841 C C . PRO A 1 112 ? -7.157 1.804 18.867 1.00 92.50 112 PRO A C 1
ATOM 843 O O . PRO A 1 112 ? -7.424 1.627 20.057 1.00 92.50 112 PRO A O 1
ATOM 846 N N . GLN A 1 113 ? -6.394 2.804 18.438 1.00 92.38 113 GLN A N 1
ATOM 847 C CA . GLN A 1 113 ? -5.792 3.810 19.304 1.00 92.38 113 GLN A CA 1
ATOM 848 C C . GLN A 1 113 ? -5.849 5.171 18.620 1.00 92.38 113 GLN A C 1
ATOM 850 O O . GLN A 1 113 ? -5.485 5.308 17.454 1.00 92.38 113 GLN A O 1
ATOM 855 N N . THR A 1 114 ? -6.266 6.185 19.371 1.00 93.31 114 THR A N 1
ATOM 856 C CA . THR A 1 114 ? -6.244 7.581 18.932 1.00 93.31 114 THR A CA 1
ATOM 857 C C . THR A 1 114 ? -5.353 8.379 19.870 1.00 93.31 114 THR A C 1
ATOM 859 O O . THR A 1 114 ? -5.631 8.428 21.068 1.00 93.31 114 THR A O 1
ATOM 862 N N . VAL A 1 115 ? -4.302 9.000 19.340 1.00 91.56 115 VAL A N 1
ATOM 863 C CA . VAL A 1 115 ? -3.339 9.790 20.125 1.00 91.56 115 VAL A CA 1
ATOM 864 C C . VAL A 1 115 ? -3.402 11.247 19.688 1.00 91.56 115 VAL A C 1
ATOM 866 O O . VAL A 1 115 ? -3.556 11.549 18.505 1.00 91.56 115 VAL A O 1
ATOM 869 N N . THR A 1 116 ? -3.295 12.174 20.636 1.00 90.25 116 THR A N 1
ATOM 870 C CA . THR A 1 116 ? -3.284 13.609 20.318 1.00 90.25 116 THR A CA 1
ATOM 871 C C . THR A 1 116 ? -1.893 14.059 19.868 1.00 90.25 116 THR A C 1
ATOM 873 O O . THR A 1 116 ? -0.878 13.614 20.407 1.00 90.25 116 THR A O 1
ATOM 876 N N . THR A 1 117 ? -1.811 14.994 18.917 1.00 85.50 117 THR A N 1
ATOM 877 C CA . THR A 1 117 ? -0.518 15.540 18.449 1.00 85.50 117 THR A CA 1
ATOM 878 C C . THR A 1 117 ? 0.318 16.136 19.580 1.00 85.50 117 THR A C 1
ATOM 880 O O . THR A 1 117 ? 1.542 16.014 19.581 1.00 85.50 117 THR A O 1
ATOM 883 N N . ARG A 1 118 ? -0.332 16.731 20.585 1.00 82.81 118 ARG A N 1
ATOM 884 C CA . ARG A 1 118 ? 0.327 17.276 21.778 1.00 82.81 118 ARG A CA 1
ATOM 885 C C . ARG A 1 118 ? 1.088 16.209 22.564 1.00 82.81 118 ARG A C 1
ATOM 887 O O . ARG A 1 118 ? 2.184 16.484 23.044 1.00 82.81 118 ARG A O 1
ATOM 894 N N . GLU A 1 119 ? 0.517 15.018 22.694 1.00 83.88 119 GLU A N 1
ATOM 895 C CA . GLU A 1 119 ? 1.139 13.893 23.392 1.00 83.88 119 GLU A CA 1
ATOM 896 C C . GLU A 1 119 ? 2.326 13.332 22.598 1.00 83.88 119 GLU A C 1
ATOM 898 O O . GLU A 1 119 ? 3.404 13.144 23.158 1.00 83.88 119 GLU A O 1
ATOM 903 N N . LEU A 1 120 ? 2.183 13.189 21.274 1.00 81.19 120 LEU A N 1
ATOM 904 C CA . LEU A 1 120 ? 3.278 12.771 20.387 1.00 81.19 120 LEU A CA 1
ATOM 905 C C . LEU A 1 120 ? 4.464 13.746 20.430 1.00 81.19 120 LEU A C 1
ATOM 907 O O . LEU A 1 120 ? 5.621 13.338 20.522 1.00 81.19 120 LEU A O 1
ATOM 911 N N . LEU A 1 121 ? 4.183 15.049 20.410 1.00 80.06 121 LEU A N 1
ATOM 912 C CA . LEU A 1 121 ? 5.207 16.091 20.465 1.00 80.06 121 LEU A CA 1
ATOM 913 C C . LEU A 1 121 ? 5.871 16.187 21.841 1.00 80.06 121 LEU A C 1
ATOM 915 O O . LEU A 1 121 ? 7.068 16.454 21.910 1.00 80.06 121 LEU A O 1
ATOM 919 N N . ALA A 1 122 ? 5.130 15.935 22.924 1.00 79.44 122 ALA A N 1
ATOM 920 C CA . ALA A 1 122 ? 5.695 15.861 24.270 1.00 79.44 122 ALA A CA 1
ATOM 921 C C . ALA A 1 122 ? 6.688 14.694 24.427 1.00 79.44 122 ALA A C 1
ATOM 923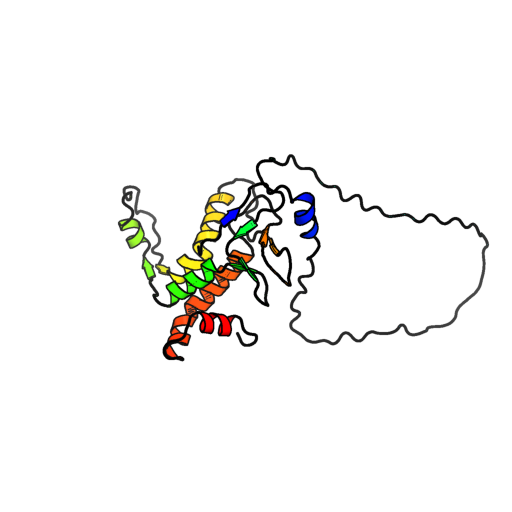 O O . ALA A 1 122 ? 7.634 14.797 25.206 1.00 79.44 122 ALA A O 1
ATOM 924 N N . LEU A 1 123 ? 6.500 13.606 23.672 1.00 77.62 123 LEU A N 1
ATOM 925 C CA . LEU A 1 123 ? 7.434 12.477 23.616 1.00 77.62 123 LEU A CA 1
ATOM 926 C C . LEU A 1 123 ? 8.666 12.769 22.741 1.00 77.62 123 LEU A C 1
ATOM 928 O O . LEU A 1 123 ? 9.738 12.207 22.981 1.00 77.62 123 LEU A O 1
ATOM 932 N N . SER A 1 124 ? 8.544 13.657 21.749 1.00 76.75 124 SER A N 1
ATOM 933 C CA . SER A 1 124 ? 9.675 14.089 20.924 1.00 76.75 124 SER A CA 1
ATOM 934 C C . SER A 1 124 ? 10.626 14.973 21.747 1.00 76.75 124 SER A C 1
ATOM 936 O O . SER A 1 124 ? 10.287 16.074 22.179 1.00 76.75 124 SER A O 1
ATOM 938 N N . ARG A 1 125 ? 11.848 14.487 21.998 1.00 59.72 125 ARG A N 1
ATOM 939 C CA . ARG A 1 125 ? 12.849 15.118 22.890 1.00 59.72 125 ARG A CA 1
ATOM 940 C C . ARG A 1 125 ? 13.399 16.473 22.401 1.00 59.72 125 ARG A C 1
ATOM 942 O O . ARG A 1 125 ? 14.270 17.040 23.051 1.00 59.72 125 ARG A O 1
ATOM 949 N N . GLU A 1 126 ? 12.889 17.010 21.295 1.00 62.00 126 GLU A N 1
ATOM 950 C CA . GLU A 1 126 ? 13.362 18.239 20.639 1.00 62.00 126 GLU A CA 1
ATOM 951 C C . GLU A 1 126 ? 12.406 19.437 20.799 1.00 62.00 126 GLU A C 1
ATOM 953 O O . GLU A 1 126 ? 12.552 20.458 20.123 1.00 62.00 126 GLU A O 1
ATOM 958 N N . ALA A 1 127 ? 11.435 19.359 21.715 1.00 55.53 127 ALA A N 1
ATOM 959 C CA . ALA A 1 127 ? 10.422 20.392 21.948 1.00 55.53 127 ALA A CA 1
ATOM 960 C C . ALA A 1 127 ? 10.960 21.665 22.656 1.00 55.53 127 ALA A C 1
ATOM 962 O O . ALA A 1 127 ? 10.455 22.088 23.691 1.00 55.53 127 ALA A O 1
ATOM 963 N N . GLY A 1 128 ? 11.987 22.303 22.085 1.00 54.31 128 GLY A N 1
ATOM 964 C CA . GLY A 1 128 ? 12.449 23.654 22.426 1.00 54.31 128 GLY A CA 1
ATOM 965 C C . GLY A 1 128 ? 11.948 24.746 21.467 1.00 54.31 128 GLY A C 1
ATOM 966 O O . GLY A 1 128 ? 12.193 25.929 21.701 1.00 54.31 128 GLY A O 1
ATOM 967 N N . ARG A 1 129 ? 11.244 24.392 20.381 1.00 56.81 129 ARG A N 1
ATOM 968 C CA . ARG A 1 129 ? 10.739 25.352 19.382 1.00 56.81 129 ARG A CA 1
ATOM 969 C C . ARG A 1 129 ? 9.225 25.561 19.509 1.00 56.81 129 ARG A C 1
ATOM 971 O O . ARG A 1 129 ? 8.431 24.707 19.146 1.00 56.81 129 ARG A O 1
ATOM 978 N N . SER A 1 130 ? 8.868 26.718 20.070 1.00 53.56 130 SER A N 1
ATOM 979 C CA . SER A 1 130 ? 7.572 27.422 20.015 1.00 53.56 130 SER A CA 1
ATOM 980 C C . SER A 1 130 ? 6.303 26.579 19.776 1.00 53.56 130 SER A C 1
ATOM 982 O O . SER A 1 130 ? 5.845 26.439 18.646 1.00 53.56 130 SER A O 1
ATOM 984 N N . GLN A 1 131 ? 5.623 26.192 20.862 1.00 58.31 131 GLN A N 1
ATOM 985 C CA . GLN A 1 131 ? 4.250 25.642 20.886 1.00 58.31 131 GLN A CA 1
ATOM 986 C C . GLN A 1 131 ? 3.147 26.627 20.420 1.00 58.31 131 GLN A C 1
ATOM 988 O O . GLN A 1 131 ? 1.979 26.475 20.767 1.00 58.31 131 GLN A O 1
ATOM 993 N N . ARG A 1 132 ? 3.477 27.702 19.693 1.00 54.53 132 ARG A N 1
ATOM 994 C CA . ARG A 1 132 ? 2.573 28.857 19.546 1.00 54.53 132 ARG A CA 1
ATOM 995 C C . ARG A 1 132 ? 1.510 28.742 18.448 1.00 54.53 132 ARG A C 1
ATOM 997 O O . ARG A 1 132 ? 0.637 29.597 18.410 1.00 54.53 132 ARG A O 1
ATOM 1004 N N . GLN A 1 133 ? 1.515 27.696 17.622 1.00 58.66 133 GLN A N 1
ATOM 1005 C CA . GLN A 1 133 ? 0.492 27.477 16.584 1.00 58.66 133 GLN A CA 1
ATOM 1006 C C . GLN A 1 133 ? 0.267 25.983 16.305 1.00 58.66 133 GLN A C 1
ATOM 1008 O O . GLN A 1 133 ? 0.290 25.531 15.166 1.00 58.66 133 GLN A O 1
ATOM 1013 N N . GLN A 1 134 ? 0.086 25.179 17.352 1.00 62.38 134 GLN A N 1
ATOM 1014 C CA . GLN A 1 134 ? -0.222 23.762 17.164 1.00 62.38 134 GLN A CA 1
ATOM 1015 C C . GLN A 1 134 ? -1.724 23.543 17.273 1.00 62.38 134 GLN A C 1
ATOM 1017 O O . GLN A 1 134 ? -2.322 23.708 18.333 1.00 62.38 134 GLN A O 1
ATOM 1022 N N . GLN A 1 135 ? -2.324 23.202 16.137 1.00 68.75 135 GLN A N 1
ATOM 1023 C CA . GLN A 1 135 ? -3.682 22.693 16.085 1.00 68.75 135 GLN A CA 1
ATOM 1024 C C . GLN A 1 135 ? -3.716 21.321 16.769 1.00 68.75 135 GLN A C 1
ATOM 1026 O O . GLN A 1 135 ? -2.858 20.463 16.532 1.00 68.75 135 GLN A O 1
ATOM 1031 N N . ASN A 1 136 ? -4.699 21.131 17.646 1.00 75.94 136 ASN A N 1
ATOM 1032 C CA . ASN A 1 136 ? -4.927 19.849 18.299 1.00 75.94 136 ASN A CA 1
ATOM 1033 C C . ASN A 1 136 ? -5.635 18.933 17.301 1.00 75.94 136 ASN A C 1
ATOM 1035 O O . ASN A 1 136 ? -6.839 19.062 17.090 1.00 75.94 136 ASN A O 1
ATOM 1039 N N . PHE A 1 137 ? -4.884 18.017 16.698 1.00 84.88 137 PHE A N 1
ATOM 1040 C CA . PHE A 1 137 ? -5.444 16.959 15.867 1.00 84.88 137 PHE A CA 1
ATOM 1041 C C . PHE A 1 137 ? -5.344 15.622 16.601 1.00 84.88 137 PHE A C 1
ATOM 1043 O O . PHE A 1 137 ? -4.394 15.374 17.352 1.00 84.88 137 PHE A O 1
ATOM 1050 N N . ASN A 1 138 ? -6.335 14.767 16.373 1.00 90.69 138 ASN A N 1
ATOM 1051 C CA . ASN A 1 138 ? -6.329 13.388 16.842 1.00 90.69 138 ASN A CA 1
ATOM 1052 C C . ASN A 1 138 ? -5.815 12.508 15.702 1.00 90.69 138 ASN A C 1
ATOM 1054 O O . ASN A 1 138 ? -6.326 12.588 14.587 1.00 90.69 138 ASN A O 1
ATOM 1058 N N . VAL A 1 139 ? -4.810 11.684 15.983 1.00 90.25 139 VAL A N 1
ATOM 1059 C CA . VAL A 1 139 ? -4.225 10.740 15.028 1.00 90.25 139 VAL A CA 1
ATOM 1060 C C . VAL A 1 139 ? -4.801 9.359 15.309 1.00 90.25 139 VAL A C 1
ATOM 1062 O O . VAL A 1 139 ? -4.580 8.814 16.389 1.00 90.25 139 VAL A O 1
ATOM 1065 N N . ASP A 1 140 ? -5.540 8.806 14.348 1.00 93.81 140 ASP A N 1
ATOM 1066 C CA . ASP A 1 140 ? -6.031 7.425 14.381 1.00 93.81 140 ASP A CA 1
ATOM 1067 C C . ASP A 1 140 ? -4.944 6.476 13.855 1.00 93.81 140 ASP A C 1
ATOM 1069 O O . ASP A 1 140 ? -4.402 6.673 12.761 1.00 93.81 140 ASP A O 1
ATOM 1073 N N . ASN A 1 141 ? -4.627 5.432 14.622 1.00 94.06 141 ASN A N 1
ATOM 1074 C CA . ASN A 1 141 ? -3.642 4.434 14.227 1.00 94.06 141 ASN A CA 1
ATOM 1075 C C . ASN A 1 141 ? -4.038 3.661 12.957 1.00 94.06 141 ASN A C 1
ATOM 1077 O O . ASN A 1 141 ? -3.158 3.217 12.222 1.00 94.06 141 ASN A O 1
ATOM 1081 N N . ARG A 1 142 ? -5.332 3.521 12.656 1.00 94.81 142 ARG A N 1
ATOM 1082 C CA . ARG A 1 142 ? -5.829 2.845 11.444 1.00 94.81 142 ARG A CA 1
ATOM 1083 C C . ARG A 1 142 ? -5.440 3.604 10.180 1.00 94.81 142 ARG A C 1
ATOM 1085 O O . ARG A 1 142 ? -4.965 3.003 9.221 1.00 94.81 142 ARG A O 1
ATOM 1092 N N . TRP A 1 143 ? -5.577 4.927 10.204 1.00 93.31 143 TRP A N 1
ATOM 1093 C CA . TRP A 1 143 ? -5.157 5.790 9.100 1.00 93.31 143 TRP A CA 1
ATOM 1094 C C . TRP A 1 143 ? -3.630 5.919 9.033 1.00 93.31 143 TRP A C 1
ATOM 1096 O O . TRP A 1 143 ? -3.041 5.822 7.957 1.00 93.31 143 TRP A O 1
ATOM 1106 N N . ALA A 1 144 ? -2.977 6.054 10.192 1.00 92.69 144 ALA A N 1
ATOM 1107 C CA . ALA A 1 144 ? -1.522 6.163 10.276 1.00 92.69 144 ALA A CA 1
ATOM 1108 C C . ALA A 1 144 ? -0.787 4.907 9.765 1.00 92.69 144 ALA A C 1
ATOM 1110 O O . ALA A 1 144 ? 0.279 5.022 9.171 1.00 92.69 144 ALA A O 1
ATOM 1111 N N . SER A 1 145 ? -1.350 3.717 9.993 1.00 92.12 145 SER A N 1
ATOM 1112 C CA . SER A 1 145 ? -0.739 2.422 9.643 1.00 92.12 145 SER A CA 1
ATOM 1113 C C . SER A 1 145 ? -0.954 1.964 8.196 1.00 92.12 145 SER A C 1
ATOM 1115 O O . SER A 1 145 ? -0.416 0.921 7.818 1.00 92.12 145 SER A O 1
ATOM 1117 N N . THR A 1 146 ? -1.758 2.698 7.422 1.00 93.94 146 THR A N 1
ATOM 1118 C CA . THR A 1 146 ? -2.157 2.335 6.057 1.00 93.94 146 THR A CA 1
ATOM 1119 C C . THR A 1 146 ? -1.636 3.364 5.058 1.00 93.94 146 THR A C 1
ATOM 1121 O O . THR A 1 146 ? -0.490 3.279 4.650 1.00 93.94 146 THR A O 1
ATOM 1124 N N . LEU A 1 147 ? -2.443 4.361 4.693 1.00 91.88 147 LEU A N 1
ATOM 1125 C CA . LEU A 1 147 ? -2.141 5.297 3.602 1.00 91.88 147 LEU A CA 1
ATOM 1126 C C . LEU A 1 147 ? -1.255 6.476 4.012 1.00 91.88 147 LEU A C 1
ATOM 1128 O O . LEU A 1 147 ? -0.605 7.085 3.166 1.00 91.88 147 LEU A O 1
ATOM 1132 N N . CYS A 1 148 ? -1.268 6.857 5.292 1.00 93.12 148 CYS A N 1
ATOM 1133 C CA . CYS A 1 148 ? -0.627 8.094 5.738 1.00 93.12 148 CYS A CA 1
ATOM 1134 C C . CYS A 1 148 ? 0.889 8.100 5.508 1.00 93.12 148 CYS A C 1
ATOM 1136 O O . CYS A 1 148 ? 1.437 9.155 5.194 1.00 93.12 148 CYS A O 1
ATOM 1138 N N . GLY A 1 149 ? 1.565 6.964 5.707 1.00 90.44 149 GLY A N 1
ATOM 1139 C CA . GLY A 1 149 ? 3.020 6.859 5.574 1.00 90.44 149 GLY A CA 1
ATOM 1140 C C . GLY A 1 149 ? 3.486 7.219 4.166 1.00 90.44 149 GLY A C 1
ATOM 1141 O O . GLY A 1 149 ? 4.213 8.196 3.995 1.00 90.44 149 GLY A O 1
ATOM 1142 N N . ASP A 1 150 ? 2.969 6.499 3.175 1.00 90.94 150 ASP A N 1
ATOM 1143 C CA . ASP A 1 150 ? 3.341 6.643 1.763 1.00 90.94 150 ASP A CA 1
ATOM 1144 C C . ASP A 1 150 ? 2.927 8.024 1.221 1.00 90.94 150 ASP A C 1
ATOM 1146 O O . ASP A 1 150 ? 3.717 8.736 0.600 1.00 90.94 150 ASP A O 1
ATOM 1150 N N . LEU A 1 151 ? 1.725 8.5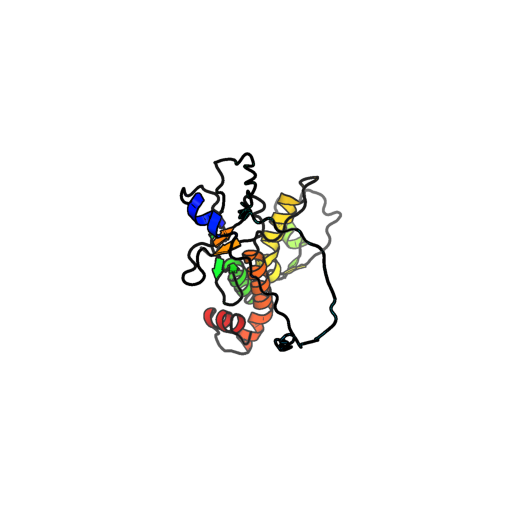05 1.574 1.00 92.19 151 LEU A N 1
ATOM 1151 C CA . LEU A 1 151 ? 1.291 9.869 1.230 1.00 92.19 151 LEU A CA 1
ATOM 1152 C C . LEU A 1 151 ? 2.190 10.950 1.841 1.00 92.19 151 LEU A C 1
ATOM 1154 O O . LEU A 1 151 ? 2.421 11.992 1.223 1.00 92.19 151 LEU A O 1
ATOM 1158 N N . SER A 1 152 ? 2.688 10.728 3.059 1.00 91.81 152 SER A N 1
ATOM 1159 C CA . SER A 1 152 ? 3.625 11.656 3.693 1.00 91.81 152 SER A CA 1
ATOM 1160 C C . SER A 1 152 ? 4.970 11.644 2.978 1.00 91.81 152 SER A C 1
ATOM 1162 O O . SER A 1 152 ? 5.584 12.701 2.840 1.00 91.81 152 SER A O 1
ATOM 1164 N N . GLU A 1 153 ? 5.420 10.486 2.494 1.00 90.25 153 GLU A N 1
ATOM 1165 C CA . GLU A 1 153 ? 6.634 10.394 1.690 1.00 90.25 153 GLU A CA 1
ATOM 1166 C C . GLU A 1 153 ? 6.488 11.180 0.385 1.00 90.25 153 GLU A C 1
ATOM 1168 O O . GLU A 1 153 ? 7.329 12.036 0.108 1.00 90.25 153 GLU A O 1
ATOM 1173 N N . VAL A 1 154 ? 5.379 11.006 -0.341 1.00 91.88 154 VAL A N 1
ATOM 1174 C CA . VAL A 1 154 ? 5.054 11.801 -1.537 1.00 91.88 154 VAL A CA 1
ATOM 1175 C C . VAL A 1 154 ? 5.084 13.296 -1.216 1.00 91.88 154 VAL A C 1
ATOM 1177 O O . VAL A 1 154 ? 5.790 14.067 -1.870 1.00 91.88 154 VAL A O 1
ATOM 1180 N N . ALA A 1 155 ? 4.353 13.725 -0.184 1.00 91.12 155 ALA A N 1
ATOM 1181 C CA . ALA A 1 155 ? 4.237 15.138 0.165 1.00 91.12 155 ALA A CA 1
ATOM 1182 C C . ALA A 1 155 ? 5.585 15.758 0.570 1.00 91.12 155 ALA A C 1
ATOM 1184 O O . ALA A 1 155 ? 5.861 16.907 0.226 1.00 91.12 155 ALA A O 1
ATOM 1185 N N . LEU A 1 156 ? 6.438 15.013 1.281 1.00 90.50 156 LEU A N 1
ATOM 1186 C CA . LEU A 1 156 ? 7.728 15.507 1.769 1.00 90.50 156 LEU A CA 1
ATOM 1187 C C . LEU A 1 156 ? 8.851 15.407 0.733 1.00 90.50 156 LEU A C 1
ATOM 1189 O O . LEU A 1 156 ? 9.755 16.242 0.749 1.00 90.50 156 LEU A O 1
ATOM 1193 N N . ARG A 1 157 ? 8.829 14.405 -0.151 1.00 89.25 157 ARG A N 1
ATOM 1194 C CA . ARG A 1 157 ? 9.846 14.218 -1.198 1.00 89.25 157 ARG A CA 1
ATOM 1195 C C . ARG A 1 157 ? 9.548 15.043 -2.437 1.00 89.25 157 ARG A C 1
ATOM 1197 O O . ARG A 1 157 ? 10.451 15.691 -2.961 1.00 89.25 157 ARG A O 1
ATOM 1204 N N . GLN A 1 158 ? 8.298 15.024 -2.890 1.00 89.06 158 GLN A N 1
ATOM 1205 C CA . GLN A 1 158 ? 7.890 15.683 -4.127 1.00 89.06 158 GLN A CA 1
ATOM 1206 C C . GLN A 1 158 ? 7.426 17.125 -3.878 1.00 89.06 158 GLN A C 1
ATOM 1208 O O . GLN A 1 158 ? 7.719 18.006 -4.680 1.00 89.06 158 GLN A O 1
ATOM 1213 N N . GLY A 1 159 ? 6.770 17.401 -2.746 1.00 84.62 159 GLY A N 1
ATOM 1214 C CA . GLY A 1 159 ? 6.175 18.715 -2.459 1.00 84.62 159 GLY A CA 1
ATOM 1215 C C . GLY A 1 159 ? 7.154 19.901 -2.413 1.00 84.62 159 GLY A C 1
ATOM 1216 O O . GLY A 1 159 ? 6.844 20.947 -2.983 1.00 84.62 159 GLY A O 1
ATOM 1217 N N . PRO A 1 160 ? 8.341 19.797 -1.782 1.00 86.81 160 PRO A N 1
ATOM 1218 C CA . PRO A 1 160 ? 9.300 20.905 -1.734 1.00 86.81 160 PRO A CA 1
ATOM 1219 C C . PRO A 1 160 ? 10.017 21.184 -3.065 1.00 86.81 160 PRO A C 1
ATOM 1221 O O . PRO A 1 160 ? 10.720 22.191 -3.177 1.00 86.81 160 PRO A O 1
ATOM 1224 N N . ALA A 1 161 ? 9.895 20.300 -4.061 1.00 78.62 161 ALA A N 1
ATOM 1225 C CA . ALA A 1 161 ? 10.564 20.453 -5.345 1.00 78.62 161 ALA A CA 1
ATOM 1226 C C . ALA A 1 161 ? 9.808 21.467 -6.221 1.00 78.62 161 ALA A C 1
ATOM 1228 O O . ALA A 1 161 ? 8.891 21.123 -6.963 1.00 78.62 161 ALA A O 1
ATOM 1229 N N . ALA A 1 162 ? 10.197 22.741 -6.123 1.00 57.81 162 ALA A N 1
ATOM 1230 C CA . ALA A 1 162 ? 9.603 23.822 -6.905 1.00 57.81 162 ALA A CA 1
ATOM 1231 C C . ALA A 1 162 ? 9.612 23.501 -8.414 1.00 57.81 162 ALA A C 1
ATOM 1233 O O . ALA A 1 162 ? 10.668 23.254 -8.996 1.00 57.81 162 ALA A O 1
ATOM 1234 N N . GLY A 1 163 ? 8.431 23.529 -9.040 1.00 70.44 163 GLY A N 1
ATOM 1235 C CA . GLY A 1 163 ? 8.262 23.315 -10.481 1.00 70.44 163 GLY A CA 1
ATOM 1236 C C . GLY A 1 163 ? 8.115 21.857 -10.927 1.00 70.44 163 GLY A C 1
ATOM 1237 O O . GLY A 1 163 ? 8.077 21.620 -12.130 1.00 70.44 163 GLY A O 1
ATOM 1238 N N . ARG A 1 164 ? 8.022 20.888 -10.004 1.00 72.19 164 ARG A N 1
ATOM 1239 C CA . ARG A 1 164 ? 7.639 19.506 -10.332 1.00 72.19 164 ARG A CA 1
ATOM 1240 C C . ARG A 1 164 ? 6.171 19.262 -10.004 1.00 72.19 164 ARG A C 1
ATOM 1242 O O . ARG A 1 164 ? 5.690 19.671 -8.949 1.00 72.19 164 ARG A O 1
ATOM 1249 N N . GLU A 1 165 ? 5.470 18.599 -10.914 1.00 83.88 165 GLU A N 1
ATOM 1250 C CA . GLU A 1 165 ? 4.126 18.089 -10.655 1.00 83.88 165 GLU A CA 1
ATOM 1251 C C . GLU A 1 165 ? 4.215 16.934 -9.649 1.00 83.88 165 GLU A C 1
ATOM 1253 O O . GLU A 1 165 ? 5.116 16.098 -9.727 1.00 83.88 165 GLU A O 1
ATOM 1258 N N . ILE A 1 166 ? 3.307 16.916 -8.672 1.00 87.62 166 ILE A N 1
ATOM 1259 C CA . ILE A 1 166 ? 3.216 15.821 -7.703 1.00 87.62 166 ILE A CA 1
ATOM 1260 C C . ILE A 1 166 ? 2.547 14.642 -8.411 1.00 87.62 166 ILE A C 1
ATOM 1262 O O . ILE A 1 166 ? 1.407 14.758 -8.861 1.00 87.62 166 ILE A O 1
ATOM 1266 N N . ALA A 1 167 ? 3.248 13.514 -8.484 1.00 88.12 167 ALA A N 1
ATOM 1267 C CA . ALA A 1 167 ? 2.769 12.280 -9.086 1.00 88.12 167 ALA A CA 1
ATOM 1268 C C . ALA A 1 167 ? 2.452 11.253 -7.992 1.00 88.12 167 ALA A C 1
ATOM 1270 O O . ALA A 1 167 ? 3.306 10.902 -7.175 1.00 88.12 167 ALA A O 1
ATOM 1271 N N . VAL A 1 168 ? 1.213 10.760 -7.995 1.00 90.75 168 VAL A N 1
ATOM 1272 C CA . VAL A 1 168 ? 0.705 9.761 -7.047 1.00 90.75 168 VAL A CA 1
ATOM 1273 C C . VAL A 1 168 ? 0.227 8.546 -7.827 1.00 90.75 168 VAL A C 1
ATOM 1275 O O . VAL A 1 168 ? -0.546 8.702 -8.771 1.00 90.75 168 VAL A O 1
ATOM 1278 N N . GLY A 1 169 ? 0.653 7.351 -7.416 1.00 90.31 169 GLY A N 1
ATOM 1279 C CA . GLY A 1 169 ? 0.252 6.101 -8.058 1.00 90.31 169 GLY A CA 1
ATOM 1280 C C . GLY A 1 169 ? 1.184 5.713 -9.194 1.00 90.31 169 GLY A C 1
ATOM 1281 O O . GLY A 1 169 ? 0.836 5.801 -10.369 1.00 90.31 169 GLY A O 1
ATOM 1282 N N . ALA A 1 170 ? 2.389 5.262 -8.837 1.00 91.00 170 ALA A N 1
ATOM 1283 C CA . ALA A 1 170 ? 3.297 4.6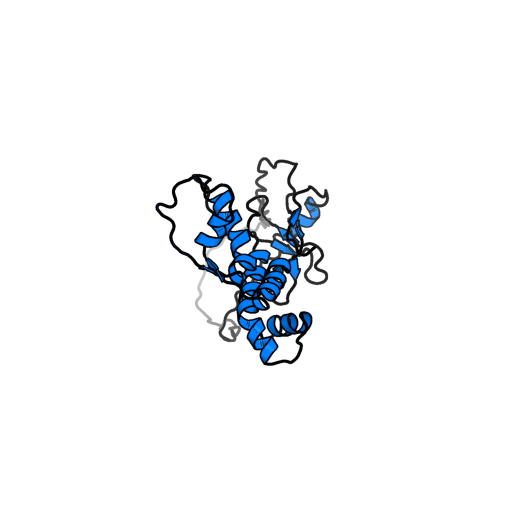47 -9.796 1.00 91.00 170 ALA A CA 1
ATOM 1284 C C . ALA A 1 170 ? 2.621 3.422 -10.448 1.00 91.00 170 ALA A C 1
ATOM 1286 O O . ALA A 1 170 ? 2.310 2.454 -9.738 1.00 91.00 170 ALA A O 1
ATOM 1287 N N . PRO A 1 171 ? 2.395 3.413 -11.776 1.00 90.69 171 PRO A N 1
ATOM 1288 C CA . PRO A 1 171 ? 1.726 2.304 -12.426 1.00 90.69 171 PRO A CA 1
ATOM 1289 C C . PRO A 1 171 ? 2.687 1.125 -12.577 1.00 90.69 171 PRO A C 1
ATOM 1291 O O . PRO A 1 171 ? 3.860 1.276 -12.939 1.00 90.69 171 PRO A O 1
ATOM 1294 N N . GLY A 1 172 ? 2.151 -0.074 -12.377 1.00 89.31 172 GLY A N 1
ATOM 1295 C CA . GLY A 1 172 ? 2.884 -1.316 -12.563 1.00 89.31 172 GLY A CA 1
ATOM 1296 C C . GLY A 1 172 ? 2.007 -2.452 -13.070 1.00 89.31 172 GLY A C 1
ATOM 1297 O O . GLY A 1 172 ? 0.785 -2.331 -13.191 1.00 89.31 172 GLY A O 1
ATOM 1298 N N . THR A 1 173 ? 2.655 -3.557 -13.422 1.00 89.31 173 THR A N 1
ATOM 1299 C CA . THR A 1 173 ? 1.984 -4.776 -13.873 1.00 89.31 173 THR A CA 1
ATOM 1300 C C . THR A 1 173 ? 2.807 -6.016 -13.547 1.00 89.31 173 THR A C 1
ATOM 1302 O O . THR A 1 173 ? 4.023 -5.958 -13.358 1.00 89.31 173 THR A O 1
ATOM 1305 N N . PHE A 1 174 ? 2.141 -7.164 -13.488 1.00 89.00 174 PHE A N 1
ATOM 1306 C CA . PHE A 1 174 ? 2.810 -8.445 -13.317 1.00 89.00 174 PHE A CA 1
ATOM 1307 C C . PHE A 1 174 ? 3.393 -8.954 -14.636 1.00 89.00 174 PHE A C 1
ATOM 1309 O O . PHE A 1 174 ? 2.818 -8.768 -15.703 1.00 89.00 174 PHE A O 1
ATOM 1316 N N . ASN A 1 175 ? 4.496 -9.699 -14.542 1.00 85.88 175 ASN A N 1
ATOM 1317 C CA . ASN A 1 175 ? 5.086 -10.416 -15.683 1.00 85.88 175 ASN A CA 1
ATOM 1318 C C . ASN A 1 175 ? 4.112 -11.422 -16.335 1.00 85.88 175 ASN A C 1
ATOM 1320 O O . ASN A 1 175 ? 4.179 -11.701 -17.526 1.00 85.88 175 ASN A O 1
ATOM 1324 N N . SER A 1 176 ? 3.233 -12.028 -15.537 1.00 82.56 176 SER A N 1
ATOM 1325 C CA . SER A 1 176 ? 2.258 -13.013 -16.000 1.00 82.56 176 SER A CA 1
ATOM 1326 C C . SER A 1 176 ? 1.022 -12.971 -15.114 1.00 82.56 176 SER A C 1
ATOM 1328 O O . SER A 1 176 ? 1.138 -12.841 -13.896 1.00 82.56 176 SER A O 1
ATOM 1330 N N . THR A 1 177 ? -0.150 -13.127 -15.726 1.00 80.19 177 THR A N 1
ATOM 1331 C CA . THR A 1 177 ? -1.437 -13.264 -15.031 1.00 80.19 177 THR A CA 1
ATOM 1332 C C . THR A 1 177 ? -1.662 -14.677 -14.491 1.00 80.19 177 THR A C 1
ATOM 1334 O O . THR A 1 177 ? -2.374 -14.846 -13.508 1.00 80.19 177 THR A O 1
ATOM 1337 N N . VAL A 1 178 ? -1.032 -15.692 -15.097 1.00 84.19 178 VAL A N 1
ATOM 1338 C CA . VAL A 1 178 ? -1.177 -17.104 -14.698 1.00 84.19 178 VAL A CA 1
ATOM 1339 C C . VAL A 1 178 ? -0.229 -17.452 -13.553 1.00 84.19 178 VAL A C 1
ATOM 1341 O O . VAL A 1 178 ? -0.609 -18.152 -12.619 1.00 84.19 178 VAL A O 1
ATOM 1344 N N . ILE A 1 179 ? 1.017 -16.968 -13.613 1.00 88.00 179 ILE A N 1
ATOM 1345 C CA . ILE A 1 179 ? 2.028 -17.196 -12.570 1.00 88.00 179 ILE A CA 1
ATOM 1346 C C . ILE A 1 179 ? 2.708 -15.857 -12.232 1.00 88.00 179 ILE A C 1
ATOM 1348 O O . ILE A 1 179 ? 3.837 -15.604 -12.672 1.00 88.00 179 ILE A O 1
ATOM 1352 N N . PRO A 1 180 ? 2.035 -14.977 -11.467 1.00 87.50 180 PRO A N 1
ATOM 1353 C CA . PRO A 1 180 ? 2.582 -13.683 -11.075 1.00 87.50 180 PRO A CA 1
ATOM 1354 C C . PRO A 1 180 ? 3.742 -13.884 -10.096 1.00 87.50 180 PRO A C 1
ATOM 1356 O O . PRO A 1 180 ? 3.555 -14.291 -8.953 1.00 87.50 180 PRO A O 1
ATOM 1359 N N . ARG A 1 181 ? 4.968 -13.628 -10.557 1.00 86.81 181 ARG A N 1
ATOM 1360 C CA . ARG A 1 181 ? 6.180 -13.722 -9.720 1.00 86.81 181 ARG A CA 1
ATOM 1361 C C . ARG A 1 181 ? 6.814 -12.373 -9.411 1.00 86.81 181 ARG A C 1
ATOM 1363 O O . ARG A 1 181 ? 7.386 -12.211 -8.345 1.00 86.81 181 ARG A O 1
ATOM 1370 N N . TRP A 1 182 ? 6.743 -11.448 -10.361 1.00 89.62 182 TRP A N 1
ATOM 1371 C CA . TRP A 1 182 ? 7.402 -10.149 -10.299 1.00 89.62 182 TRP A CA 1
ATOM 1372 C C . TRP A 1 182 ? 6.389 -9.087 -10.702 1.00 89.62 182 TRP A C 1
ATOM 1374 O O . TRP A 1 182 ? 5.728 -9.252 -11.735 1.00 89.62 182 TRP A O 1
ATOM 1384 N N . TYR A 1 183 ? 6.272 -8.042 -9.887 1.00 91.31 183 TYR A N 1
ATOM 1385 C CA . TYR A 1 183 ? 5.509 -6.846 -10.207 1.00 91.31 183 TYR A CA 1
ATOM 1386 C C . TYR A 1 183 ? 6.485 -5.758 -10.636 1.00 91.31 183 TYR A C 1
ATOM 1388 O O . TYR A 1 183 ? 7.378 -5.380 -9.879 1.00 91.31 183 TYR A O 1
ATOM 1396 N N . PHE A 1 184 ? 6.352 -5.312 -11.876 1.00 92.06 184 PHE A N 1
ATOM 1397 C CA . PHE A 1 184 ? 7.243 -4.336 -12.474 1.00 92.06 184 PHE A CA 1
ATOM 1398 C C . PHE A 1 184 ? 6.571 -2.976 -12.528 1.00 92.06 184 PHE A C 1
ATOM 1400 O O . PHE A 1 184 ? 5.431 -2.856 -12.981 1.00 92.06 184 PHE A O 1
ATOM 1407 N N . LEU A 1 185 ? 7.310 -1.952 -12.126 1.00 91.25 185 LEU A N 1
ATOM 1408 C CA . LEU A 1 185 ? 6.929 -0.563 -12.290 1.00 91.25 185 LEU A CA 1
ATOM 1409 C C . LEU A 1 185 ? 7.320 -0.089 -13.686 1.00 91.25 185 LEU A C 1
ATOM 1411 O O . LEU A 1 185 ? 8.358 -0.466 -14.231 1.00 91.25 185 LEU A O 1
ATOM 1415 N N . ARG A 1 186 ? 6.456 0.737 -14.277 1.00 86.31 186 ARG A N 1
ATOM 1416 C CA . ARG A 1 186 ? 6.670 1.306 -15.616 1.00 86.31 186 ARG A CA 1
ATOM 1417 C C . ARG A 1 186 ? 7.479 2.595 -15.602 1.00 86.31 186 ARG A C 1
ATOM 1419 O O . ARG A 1 186 ? 7.958 3.026 -16.645 1.00 86.31 186 ARG A O 1
ATOM 1426 N N . GLN A 1 187 ? 7.573 3.226 -14.442 1.00 86.00 187 GLN A N 1
ATOM 1427 C CA . GLN A 1 187 ? 8.317 4.458 -14.248 1.00 86.00 187 GLN A CA 1
ATOM 1428 C C . GLN A 1 187 ? 9.618 4.190 -13.503 1.00 86.00 187 GLN A C 1
ATOM 1430 O O . GLN A 1 187 ? 9.777 3.167 -12.840 1.00 86.00 187 GLN A O 1
ATOM 1435 N N . ARG A 1 188 ? 10.553 5.127 -13.642 1.00 86.75 188 ARG A N 1
ATOM 1436 C CA . ARG A 1 188 ? 11.916 5.034 -13.098 1.00 86.75 188 ARG A CA 1
ATOM 1437 C C . ARG A 1 188 ? 12.177 6.038 -11.976 1.00 86.75 188 ARG A C 1
ATOM 1439 O O . ARG A 1 188 ? 13.253 6.042 -11.386 1.00 86.75 188 ARG A O 1
ATOM 1446 N N . GLU A 1 189 ? 11.182 6.868 -11.697 1.00 85.69 189 GLU A N 1
ATOM 1447 C CA . GLU A 1 189 ? 11.174 7.903 -10.673 1.00 85.69 189 GLU A CA 1
ATOM 1448 C C . GLU A 1 189 ? 9.814 7.873 -9.959 1.00 85.69 189 GLU A C 1
ATOM 1450 O O . GLU A 1 189 ? 8.898 7.168 -10.390 1.00 85.69 189 GLU A O 1
ATOM 1455 N N . HIS A 1 190 ? 9.680 8.643 -8.880 1.00 88.06 190 HIS A N 1
ATOM 1456 C CA . HIS A 1 190 ? 8.437 8.792 -8.117 1.00 88.06 190 HIS A CA 1
ATOM 1457 C C . HIS A 1 190 ? 7.897 7.481 -7.515 1.00 88.06 190 HIS A C 1
ATOM 1459 O O . HIS A 1 190 ? 6.756 7.090 -7.753 1.00 88.06 190 HIS A O 1
ATOM 1465 N N . PHE A 1 191 ? 8.735 6.764 -6.764 1.00 89.81 191 PHE A N 1
ATOM 1466 C CA . PHE A 1 191 ? 8.370 5.490 -6.123 1.00 89.81 191 PHE A CA 1
ATOM 1467 C C . PHE A 1 191 ? 7.724 5.645 -4.749 1.00 89.81 191 PHE A C 1
ATOM 1469 O O . PHE A 1 191 ? 7.465 4.639 -4.103 1.00 89.81 191 PHE A O 1
ATOM 1476 N N . GLU A 1 192 ? 7.501 6.875 -4.285 1.00 90.94 192 GLU A N 1
ATOM 1477 C CA . GLU A 1 192 ? 7.032 7.130 -2.920 1.00 90.94 192 GLU A CA 1
ATOM 1478 C C . GLU A 1 192 ? 5.621 6.586 -2.660 1.00 90.94 192 GLU A C 1
ATOM 1480 O O . GLU A 1 192 ? 5.244 6.408 -1.508 1.00 90.94 192 GLU A O 1
ATOM 1485 N N . MET A 1 193 ? 4.829 6.357 -3.716 1.00 91.75 193 MET A N 1
ATOM 1486 C CA . MET A 1 193 ? 3.528 5.701 -3.602 1.00 91.75 193 MET A CA 1
ATOM 1487 C C . MET A 1 193 ? 3.117 5.021 -4.914 1.00 91.75 193 MET A C 1
ATOM 1489 O O . MET A 1 193 ? 2.914 5.684 -5.940 1.00 91.75 193 MET A O 1
ATOM 1493 N N . THR A 1 194 ? 2.947 3.698 -4.883 1.00 93.06 194 THR A N 1
ATOM 1494 C CA . THR A 1 194 ? 2.550 2.898 -6.058 1.00 93.06 194 THR A CA 1
ATOM 1495 C C . THR A 1 194 ? 1.035 2.693 -6.169 1.00 93.06 194 THR A C 1
ATOM 1497 O O . THR A 1 194 ? 0.291 2.809 -5.194 1.00 93.06 194 THR A O 1
ATOM 1500 N N . ASP A 1 195 ? 0.548 2.337 -7.365 1.00 92.94 195 ASP A N 1
ATOM 1501 C CA . ASP A 1 195 ? -0.854 1.927 -7.573 1.00 92.94 195 ASP A CA 1
ATOM 1502 C C . ASP A 1 195 ? -1.257 0.762 -6.642 1.00 92.94 195 ASP A C 1
ATOM 1504 O O . ASP A 1 195 ? -2.398 0.689 -6.173 1.00 92.94 195 ASP A O 1
ATOM 1508 N N . ALA A 1 196 ? -0.327 -0.165 -6.384 1.00 93.25 196 ALA A N 1
ATOM 1509 C CA . ALA A 1 196 ? -0.558 -1.325 -5.531 1.00 93.25 196 ALA A CA 1
ATOM 1510 C C . ALA A 1 196 ? -0.630 -0.938 -4.046 1.00 93.25 196 ALA A C 1
ATOM 1512 O O . ALA A 1 196 ? -1.466 -1.479 -3.315 1.00 93.25 196 ALA A O 1
ATOM 1513 N N . GLU A 1 197 ? 0.200 0.008 -3.604 1.00 93.62 197 GLU A N 1
ATOM 1514 C CA . GLU A 1 197 ? 0.170 0.579 -2.254 1.00 93.62 197 GLU A CA 1
ATOM 1515 C C . GLU A 1 197 ? -1.092 1.398 -1.999 1.00 93.62 197 GLU A C 1
ATOM 1517 O O . GLU A 1 197 ? -1.719 1.214 -0.960 1.00 93.62 197 GLU A O 1
ATOM 1522 N N . ILE A 1 198 ? -1.545 2.208 -2.963 1.00 94.88 198 ILE A N 1
ATOM 1523 C CA . ILE A 1 198 ? -2.821 2.936 -2.852 1.00 94.88 198 ILE A CA 1
ATOM 1524 C C . ILE A 1 198 ? -3.973 1.958 -2.626 1.00 94.88 198 ILE A C 1
ATOM 1526 O O . ILE A 1 198 ? -4.762 2.126 -1.695 1.00 94.88 198 ILE A O 1
ATOM 1530 N N . ARG A 1 199 ? -4.065 0.913 -3.459 1.00 94.56 199 ARG A N 1
ATOM 1531 C CA . ARG A 1 199 ? -5.117 -0.106 -3.339 1.00 94.56 199 ARG A CA 1
ATOM 1532 C C . ARG A 1 199 ? -5.020 -0.856 -2.017 1.00 94.56 199 ARG A C 1
ATOM 1534 O O . ARG A 1 199 ? -5.987 -0.885 -1.266 1.00 94.56 199 ARG A O 1
ATOM 1541 N N . GLY A 1 200 ? -3.838 -1.378 -1.692 1.00 94.38 200 GLY A N 1
ATOM 1542 C CA . GLY A 1 200 ? -3.612 -2.103 -0.443 1.00 94.38 200 GLY A CA 1
ATOM 1543 C C . GLY A 1 200 ? -3.854 -1.246 0.802 1.00 94.38 200 GLY A C 1
ATOM 1544 O O . GLY A 1 200 ? -4.379 -1.736 1.799 1.00 94.38 200 GLY A O 1
ATOM 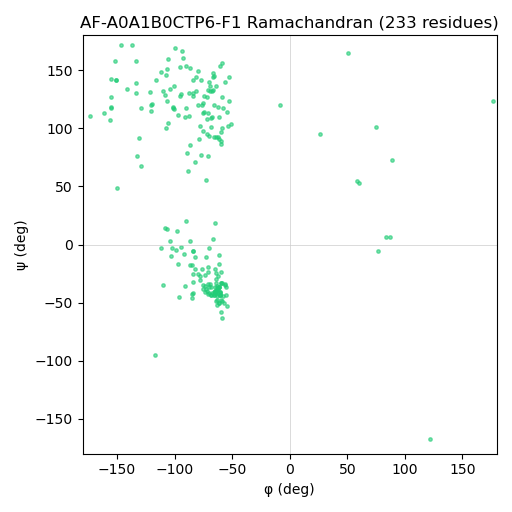1545 N N . GLY A 1 201 ? -3.513 0.041 0.759 1.00 94.75 201 GLY A N 1
ATOM 1546 C CA . GLY A 1 201 ? -3.744 0.985 1.847 1.00 94.75 201 GLY A CA 1
ATOM 1547 C C . GLY A 1 201 ? -5.221 1.320 2.031 1.00 94.75 201 GLY A C 1
ATOM 1548 O O . GLY A 1 201 ? -5.698 1.341 3.166 1.00 94.75 201 GLY A O 1
ATOM 1549 N N . LEU A 1 202 ? -5.968 1.520 0.940 1.00 95.75 202 LEU A N 1
ATOM 1550 C CA . LEU A 1 202 ? -7.421 1.705 0.990 1.00 95.75 202 LEU A CA 1
ATOM 1551 C C . LEU A 1 202 ? -8.121 0.450 1.518 1.00 95.75 202 LEU A C 1
ATOM 1553 O O . LEU A 1 202 ? -8.909 0.543 2.459 1.00 95.75 202 LEU A O 1
ATOM 1557 N N . ASP A 1 203 ? -7.780 -0.719 0.977 1.00 95.44 203 ASP A N 1
ATOM 1558 C CA . ASP A 1 203 ? -8.327 -2.006 1.410 1.00 95.44 203 ASP A CA 1
ATOM 1559 C C . ASP A 1 203 ? -7.998 -2.277 2.884 1.00 95.44 203 ASP A C 1
ATOM 1561 O O . ASP A 1 203 ? -8.863 -2.666 3.671 1.00 95.44 203 ASP A O 1
ATOM 1565 N N . GLY A 1 204 ? -6.761 -1.993 3.297 1.00 95.19 204 GLY A N 1
ATOM 1566 C CA . GLY A 1 204 ? -6.329 -2.070 4.688 1.00 95.19 204 GLY A CA 1
ATOM 1567 C C . GLY A 1 204 ? -7.113 -1.141 5.608 1.00 95.19 204 GLY A C 1
ATOM 1568 O O . GLY A 1 204 ? -7.498 -1.559 6.699 1.00 95.19 204 GLY A O 1
ATOM 1569 N N . LEU A 1 205 ? -7.401 0.088 5.174 1.00 95.94 205 LEU A N 1
ATOM 1570 C CA . LEU A 1 205 ? -8.178 1.055 5.948 1.00 95.94 205 LEU A CA 1
ATOM 1571 C C . LEU A 1 205 ? -9.646 0.626 6.086 1.00 95.94 205 LEU A C 1
ATOM 1573 O O . LEU A 1 205 ? -10.201 0.694 7.183 1.00 95.94 205 LEU A O 1
ATOM 1577 N N . ILE A 1 206 ? -10.262 0.138 5.006 1.00 95.62 206 ILE A N 1
ATOM 1578 C CA . ILE A 1 206 ? -11.639 -0.380 5.013 1.00 95.62 206 ILE A CA 1
ATOM 1579 C C . ILE A 1 206 ? -11.742 -1.618 5.910 1.00 95.62 206 ILE A C 1
ATOM 1581 O O . ILE A 1 206 ? -12.676 -1.756 6.703 1.00 95.62 206 ILE A O 1
ATOM 1585 N N . LEU A 1 207 ? -10.765 -2.519 5.842 1.00 95.19 207 LEU A N 1
ATOM 1586 C CA . LEU A 1 207 ? -10.704 -3.663 6.744 1.00 95.19 207 LEU A CA 1
ATOM 1587 C C . LEU A 1 207 ? -10.490 -3.220 8.196 1.00 95.19 207 LEU A C 1
ATOM 1589 O O . LEU A 1 207 ? -11.137 -3.755 9.095 1.00 95.19 207 LEU A O 1
ATOM 1593 N N . ALA A 1 208 ? -9.643 -2.221 8.446 1.00 95.44 208 ALA A N 1
ATOM 1594 C CA . ALA A 1 208 ? -9.366 -1.711 9.786 1.00 95.44 208 ALA A CA 1
ATOM 1595 C C . ALA A 1 208 ? -10.612 -1.143 10.483 1.00 95.44 208 ALA A C 1
ATOM 1597 O O . ALA A 1 208 ? -10.766 -1.296 11.699 1.00 95.44 208 ALA A O 1
ATOM 1598 N N . THR A 1 209 ? -11.507 -0.490 9.736 1.00 94.19 209 THR A N 1
ATOM 1599 C CA . THR A 1 209 ? -12.749 0.066 10.291 1.00 94.19 209 THR A CA 1
ATOM 1600 C C . THR A 1 209 ? -13.769 -1.023 10.616 1.00 94.19 209 THR A C 1
ATOM 1602 O O . THR A 1 209 ? -14.433 -0.932 11.649 1.00 94.19 209 THR A O 1
ATOM 1605 N N . ASN A 1 210 ? -13.833 -2.085 9.808 1.00 92.94 210 ASN A N 1
ATOM 1606 C CA . ASN A 1 210 ? -14.855 -3.129 9.917 1.00 92.94 210 ASN A CA 1
ATOM 1607 C C . ASN A 1 210 ? -14.417 -4.388 10.696 1.00 92.94 210 ASN A C 1
ATOM 1609 O O . ASN A 1 210 ? -15.263 -5.160 11.152 1.00 92.94 210 ASN A O 1
ATOM 1613 N N . VAL A 1 211 ? -13.113 -4.615 10.913 1.00 92.69 211 VAL A N 1
ATOM 1614 C CA . VAL A 1 211 ? -12.595 -5.867 11.511 1.00 92.69 211 VAL A CA 1
ATOM 1615 C C . VAL A 1 211 ? -13.147 -6.148 12.911 1.00 92.69 211 VAL A C 1
ATOM 1617 O O . VAL A 1 211 ? -13.363 -7.306 13.275 1.00 92.69 211 VAL A O 1
ATOM 1620 N N . VAL A 1 212 ? -13.414 -5.106 13.702 1.00 91.56 212 VAL A N 1
ATOM 1621 C CA . VAL A 1 212 ? -13.996 -5.257 15.043 1.00 91.56 212 VAL A CA 1
ATOM 1622 C C . VAL A 1 212 ? -15.415 -5.811 14.950 1.00 91.56 212 VAL A C 1
ATOM 1624 O O . VAL A 1 212 ? -15.771 -6.707 15.714 1.00 91.56 212 VAL A O 1
ATOM 1627 N N . GLU A 1 213 ? -16.208 -5.342 13.986 1.00 91.44 213 GLU A N 1
ATOM 1628 C CA . GLU A 1 213 ? -17.547 -5.876 13.756 1.00 91.44 213 GLU A CA 1
ATOM 1629 C C . GLU A 1 213 ? -17.498 -7.325 13.287 1.00 91.44 213 GLU A C 1
ATOM 1631 O O . GLU A 1 213 ? -18.237 -8.162 13.804 1.00 91.44 213 GLU A O 1
ATOM 1636 N N . PHE A 1 214 ? -16.595 -7.651 12.359 1.00 90.25 214 PHE A N 1
ATOM 1637 C CA . PHE A 1 214 ? -16.427 -9.022 11.876 1.00 90.25 214 PHE A CA 1
ATOM 1638 C C . PHE A 1 214 ? -16.040 -9.975 13.010 1.00 90.25 214 PHE A C 1
ATOM 1640 O O . PHE A 1 214 ? -16.615 -11.057 13.129 1.00 90.25 214 PHE A O 1
ATOM 1647 N N . ARG A 1 215 ? -15.136 -9.547 13.900 1.00 89.94 215 ARG A N 1
ATOM 1648 C CA . ARG A 1 215 ? -14.744 -10.313 15.092 1.00 89.94 215 ARG A CA 1
ATOM 1649 C C . ARG A 1 215 ? -15.895 -10.500 16.081 1.00 89.94 215 ARG A C 1
ATOM 1651 O O . ARG A 1 215 ? -15.944 -11.516 16.762 1.00 89.94 215 ARG A O 1
ATOM 1658 N N . ASN A 1 216 ? -16.803 -9.533 16.188 1.00 90.25 216 ASN A N 1
ATOM 1659 C CA . ASN A 1 216 ? -17.952 -9.637 17.088 1.00 90.25 216 ASN A CA 1
ATOM 1660 C C . ASN A 1 216 ? -19.058 -10.538 16.514 1.00 90.25 216 ASN A C 1
ATOM 1662 O O . ASN A 1 216 ? -19.764 -11.191 17.278 1.00 90.25 216 ASN A O 1
ATOM 1666 N N . ARG A 1 217 ? -19.208 -10.594 15.182 1.00 89.88 217 ARG A N 1
ATOM 1667 C CA . ARG A 1 217 ? -20.173 -11.478 14.502 1.00 89.88 217 ARG A CA 1
ATOM 1668 C C . ARG A 1 217 ? -19.713 -12.938 14.477 1.00 89.88 217 ARG A C 1
ATOM 1670 O O . ARG A 1 217 ? -20.545 -13.835 14.579 1.00 89.88 217 ARG A O 1
ATOM 1677 N N . PHE A 1 218 ? -18.407 -13.180 14.355 1.00 86.62 218 PHE A N 1
ATOM 1678 C CA . PHE A 1 218 ? -17.830 -14.522 14.281 1.00 86.62 218 PHE A CA 1
ATOM 1679 C C . PHE A 1 218 ? -16.835 -14.762 15.420 1.00 86.62 218 PHE A C 1
ATOM 1681 O O . PHE A 1 218 ? -15.801 -14.100 15.507 1.00 86.62 218 PHE A O 1
ATOM 1688 N N . ASN A 1 219 ? -17.096 -15.766 16.259 1.00 81.94 219 ASN A N 1
ATOM 1689 C CA . ASN A 1 219 ? -16.156 -16.171 17.304 1.00 81.94 219 ASN A CA 1
ATOM 1690 C C . ASN A 1 219 ? -14.835 -16.659 16.681 1.00 81.94 219 ASN A C 1
ATOM 1692 O O . ASN A 1 219 ? -14.817 -17.661 15.970 1.00 81.94 219 ASN A O 1
ATOM 1696 N N . ALA A 1 220 ? -13.733 -15.970 16.997 1.00 83.00 220 ALA A N 1
ATOM 1697 C CA . ALA A 1 220 ? -12.363 -16.328 16.612 1.00 83.00 220 ALA A CA 1
ATOM 1698 C C . ALA A 1 220 ? -12.110 -16.439 15.091 1.00 83.00 220 ALA A C 1
ATOM 1700 O O . ALA A 1 220 ? -11.595 -17.447 14.601 1.00 83.00 220 ALA A O 1
ATOM 1701 N N . ILE A 1 221 ? -12.426 -15.376 14.344 1.00 90.62 221 ILE A N 1
ATOM 1702 C CA . ILE A 1 221 ? -12.123 -15.290 12.909 1.00 90.62 221 ILE A CA 1
ATOM 1703 C C . ILE A 1 221 ? -10.608 -15.301 12.623 1.00 90.62 221 ILE A C 1
ATOM 1705 O O . ILE A 1 221 ? -9.824 -14.627 13.296 1.00 90.62 221 ILE A O 1
ATOM 1709 N N . LYS A 1 222 ? -10.184 -16.066 11.610 1.00 92.50 222 LYS A N 1
ATOM 1710 C CA . LYS A 1 222 ? -8.789 -16.102 11.136 1.00 92.50 222 LYS A CA 1
ATOM 1711 C C . LYS A 1 222 ? -8.534 -15.002 10.108 1.00 92.50 222 LYS A C 1
ATOM 1713 O O . LYS A 1 222 ? -9.423 -14.663 9.334 1.00 92.50 222 LYS A O 1
ATOM 1718 N N . LEU A 1 223 ? -7.289 -14.525 10.013 1.00 91.19 223 LEU A N 1
ATOM 1719 C CA . LEU A 1 223 ? -6.898 -13.530 9.003 1.00 91.19 223 LEU A CA 1
ATOM 1720 C C . LEU A 1 223 ? -7.234 -13.989 7.578 1.00 91.19 223 LEU A C 1
ATOM 1722 O O . LEU A 1 223 ? -7.792 -13.219 6.809 1.00 91.19 223 LEU A O 1
ATOM 1726 N N . SER A 1 224 ? -6.964 -15.255 7.246 1.00 92.69 224 SER A N 1
ATOM 1727 C CA . SER A 1 224 ? -7.291 -15.802 5.925 1.00 92.69 224 SER A CA 1
ATOM 1728 C C . SER A 1 224 ? -8.785 -15.728 5.611 1.00 92.69 224 SER A C 1
ATOM 1730 O O . SER A 1 224 ? -9.138 -15.505 4.466 1.00 92.69 224 SER A O 1
ATOM 1732 N N . GLN A 1 225 ? -9.655 -15.868 6.616 1.00 91.81 225 GLN A N 1
ATOM 1733 C CA . GLN A 1 225 ? -11.104 -15.756 6.442 1.00 91.81 225 GLN A CA 1
ATOM 1734 C C . GLN A 1 225 ? -11.540 -14.302 6.269 1.00 91.81 225 GLN A C 1
ATOM 1736 O O . GLN A 1 225 ? -12.412 -14.031 5.457 1.00 91.81 225 GLN A O 1
ATOM 1741 N N . VAL A 1 226 ? -10.929 -13.360 6.998 1.00 92.50 226 VAL A N 1
ATOM 1742 C CA . VAL A 1 226 ? -11.186 -11.922 6.803 1.00 92.50 226 VAL A CA 1
ATOM 1743 C C . VAL A 1 226 ? -10.833 -11.509 5.377 1.00 92.50 226 VAL A C 1
ATOM 1745 O O . VAL A 1 226 ? -11.641 -10.869 4.708 1.00 92.50 226 VAL A O 1
ATOM 1748 N N . LEU A 1 227 ? -9.649 -11.914 4.913 1.00 92.38 227 LEU A N 1
ATOM 1749 C CA . LEU A 1 227 ? -9.191 -11.621 3.560 1.00 92.38 227 LEU A CA 1
ATOM 1750 C C . LEU A 1 227 ? -10.063 -12.308 2.513 1.00 92.38 227 LEU A C 1
ATOM 1752 O O . LEU A 1 227 ? -10.413 -11.663 1.543 1.00 92.38 227 LEU A O 1
ATOM 1756 N N . ASP A 1 228 ? -10.456 -13.566 2.717 1.00 91.19 228 ASP A N 1
ATOM 1757 C CA . ASP A 1 228 ? -11.337 -14.277 1.785 1.00 91.19 228 ASP A CA 1
ATOM 1758 C C . ASP A 1 228 ? -12.728 -13.633 1.706 1.00 91.19 228 ASP A C 1
ATOM 1760 O O . ASP A 1 228 ? -13.251 -13.447 0.620 1.00 91.19 228 ASP A O 1
ATOM 1764 N N . MET A 1 229 ? -13.314 -13.194 2.827 1.00 89.75 229 MET A N 1
ATOM 1765 C CA . MET A 1 229 ? -14.600 -12.487 2.798 1.00 89.75 229 MET A CA 1
ATOM 1766 C C . MET A 1 229 ? -14.520 -11.186 1.994 1.00 89.75 229 MET A C 1
ATOM 1768 O O . MET A 1 229 ? -15.353 -10.975 1.115 1.00 89.75 229 MET A O 1
ATOM 1772 N N . TYR A 1 230 ? -13.518 -10.348 2.280 1.00 92.44 230 TYR A N 1
ATOM 1773 C CA . TYR A 1 230 ? -13.334 -9.055 1.613 1.00 92.44 230 TYR A CA 1
ATOM 1774 C C . TYR A 1 230 ? -12.941 -9.219 0.148 1.00 92.44 230 TYR A C 1
ATOM 1776 O O . TYR A 1 230 ? -13.493 -8.564 -0.725 1.00 92.44 230 TYR A O 1
ATOM 1784 N N . TYR A 1 231 ? -12.027 -10.151 -0.126 1.00 92.44 231 TYR A N 1
ATOM 1785 C CA . TYR A 1 231 ? -11.547 -10.439 -1.463 1.00 92.44 231 TYR A CA 1
ATOM 1786 C C . TYR A 1 231 ? -12.366 -11.527 -2.202 1.00 92.44 231 TYR A C 1
ATOM 1788 O O . TYR A 1 231 ? -11.930 -12.053 -3.229 1.00 92.44 231 TYR A O 1
ATOM 1796 N N . SER A 1 232 ? -13.603 -11.791 -1.771 1.00 90.56 232 SER A N 1
ATOM 1797 C CA . SER A 1 232 ? -14.572 -12.596 -2.527 1.00 90.56 232 SER A CA 1
ATOM 1798 C C . SER A 1 232 ? -15.493 -11.740 -3.398 1.00 90.56 232 SER A C 1
ATOM 1800 O O . SER A 1 232 ? -15.660 -10.547 -3.194 1.00 90.56 232 SER A O 1
ATOM 1802 N N . HIS A 1 233 ? -16.214 -12.374 -4.323 1.00 84.75 233 HIS A N 1
ATOM 1803 C CA . HIS A 1 233 ? -17.252 -11.718 -5.134 1.00 84.75 233 HIS A CA 1
ATOM 1804 C C . HIS A 1 233 ? -18.426 -11.135 -4.319 1.00 84.75 233 HIS A C 1
ATOM 1806 O O . HIS A 1 233 ? -19.296 -10.486 -4.888 1.00 84.75 233 HIS A O 1
ATOM 1812 N N . ARG A 1 234 ? -18.500 -11.432 -3.016 1.00 73.38 234 ARG A N 1
ATOM 1813 C CA . ARG A 1 234 ? -19.558 -10.972 -2.107 1.00 73.38 234 ARG A CA 1
ATOM 1814 C C . ARG A 1 234 ? -19.110 -9.810 -1.211 1.00 73.38 234 ARG A C 1
ATOM 1816 O O . ARG A 1 234 ? -19.917 -9.377 -0.390 1.00 73.38 234 ARG A O 1
ATOM 1823 N N . GLY A 1 235 ? -17.838 -9.415 -1.311 1.00 58.75 235 GLY A N 1
ATOM 1824 C CA . GLY A 1 235 ? -17.201 -8.353 -0.532 1.00 58.75 235 GLY A CA 1
ATOM 1825 C C . GLY A 1 235 ? -17.439 -6.975 -1.118 1.00 58.75 235 GLY A C 1
ATOM 1826 O O . GLY A 1 235 ? -17.453 -6.864 -2.366 1.00 58.75 235 GLY A O 1
#

Secondary structure (DSSP, 8-state):
----EEE-S--S-HHHHGGGGGG---------S-------PPPP---------------------------------TTS-SS-EEESEEEETTEEEEHHHHHHHHHHHHS--EEEHHHHHHHSTTTTS--TT----EEEHHHHTTTHHHHHHHHHHTTTSTTPPP---B-EEES-SSS---EEES-SS--SSBHHHHHHHHHHHHHHHHHHHHHHHSTT--HHHHHHHHTSTT-

Mean predicted aligned error: 14.53 Å

Foldseek 3Di:
DLDKDKAFAADPCQVPQLVVFVPPPPPPPPPPDDDDPDDDDDDDDDDDDDDDDDDDDDDDDPPPPPPPPPPPPDVDPNRGGQWIWIPQWDQAPVGIARQNLQVQLLVCLVVKDKDWPVVVVVPVPPPPDDPPDDDTDIDISNLVSADPQLVVQLCVVVVVPPPDDRDAAQDWDASDPVDGDTIITNDRDDVSHHNNSVRNRVNSSVSSNCVVVVCVVDPPDDPVRSCCCSSDPND

Organism: Lutzomyia longipalpis (NCBI:txid7200)

Sequence (235 aa):
MLSTSVDTAVRGDENIRCNQLSQYRSRVPRDVEGEEVEEEAPENVADEEPEPSEDEESDPRILDTEIEEQVEVTNVNPAISQCPVENGVLLSQWGAISAGPVITGVAAGLSPQTVTTRELLALSREAGRSQRQQQNFNVDNRWASTLCGDLSEVALRQGPAAGREIAVGAPGTFNSTVIPRWYFLRQREHFEMTDAEIRGGLDGLILATNVVEFRNRFNAIKLSQVLDMYYSHRG

Nearest PDB structures (foldseek):
  8bcw-assembly1_L  TM=1.871E-01  e=8.338E+00  Avena sativa

Radius of gyration: 26.83 Å; Cα contacts (8 Å, |Δi|>4): 288; chains: 1; bounding box: 53×46×92 Å